Protein AF-A0A4S4LDD1-F1 (afdb_monomer_lite)

Secondary structure (DSSP, 8-state):
-PPTT--TTSHHHHHHHHHTT-SEEEEES---S-BS-SS-SB-TTS-B-EEEEEE-SS-S--BTTEEEEE-TTSSSPPPHHHHHHHHHGGG-TTHHHHTHHHHHHHHHHHT-TTS--TTSTTS-HHHHHHHHHH-HHHHHHHHHHHHHHHHSSS--HHHHHHHHHH-SSHHHHHT-HHHHHHHHHHHHHHHHHHTPPPEE-TTS-EEEEEE--SSS-HHHHHHHHHHH---TT--EEEEEESSSSTTSSEEEEEEEE-GGGTTS-TTTS--HHHHHHHHHTT-S-TTHHHHHGGGSSEEETTEEEEEEEHHHHHHHHHHTTTTPPPP---------------TT----GGGG-S--------------

Foldseek 3Di:
DADQQGALQDPVVQVVVLVVVDQEEEAFQDFQDADEASYDCAHPVGHGHEYEYQHEWAHPHGYPRYHYDYQVPPPVTQGRLLSVLVVCVVVDVCSLPPSLLVSLLRCCLPVNDPRDDDPDPPHDNVSVVVCVVQDSVLSNLLSLLLVLCCFDLVRNNVVSVVQVVPDPHSCSSNVDPVSVVSNVVLVVVLVVQLPFAWWAFQQRQETEGEEEDSGPNQQVSQVVCLAPDDDDNHFKYKYWYQHNDPVSFKIWMKIAGRPVQPPDDPVRRAQVLVVLVVLQVQQPPPCLCVQQPPQAQIGGRGMTIGIHGPVSVVSSCVSSRTNDHHDPPPDPDDDDPPPPDPPPPPDDPCNVVDDPDDPDDDDDDDDD

Structure (mmCIF, N/CA/C/O backbone):
data_AF-A0A4S4LDD1-F1
#
_entry.id   AF-A0A4S4LDD1-F1
#
loop_
_atom_site.group_PDB
_atom_site.id
_atom_site.type_symbol
_atom_site.label_atom_id
_atom_site.label_alt_id
_atom_site.label_comp_id
_atom_site.label_asym_id
_atom_site.label_entity_id
_atom_site.label_seq_id
_atom_site.pdbx_PDB_ins_code
_atom_site.Cartn_x
_atom_site.Cartn_y
_atom_site.Cartn_z
_atom_site.occupancy
_atom_site.B_iso_or_equiv
_atom_site.auth_seq_id
_atom_site.auth_comp_id
_atom_site.auth_asym_id
_atom_site.auth_atom_id
_atom_site.pdbx_PDB_model_num
ATOM 1 N N . MET A 1 1 ? 3.840 -12.629 -8.620 1.00 78.31 1 MET A N 1
ATOM 2 C CA . MET A 1 1 ? 3.204 -11.521 -7.867 1.00 78.31 1 MET A CA 1
ATOM 3 C C . MET A 1 1 ? 2.441 -12.122 -6.703 1.00 78.31 1 MET A C 1
ATOM 5 O O . MET A 1 1 ? 1.851 -13.173 -6.934 1.00 78.31 1 MET A O 1
ATOM 9 N N . PRO A 1 2 ? 2.431 -11.487 -5.517 1.00 83.12 2 PRO A N 1
ATOM 10 C CA . PRO A 1 2 ? 1.707 -12.014 -4.365 1.00 83.12 2 PRO A CA 1
ATOM 11 C C . PRO A 1 2 ? 0.207 -12.154 -4.622 1.00 83.12 2 PRO A C 1
ATOM 13 O O . PRO A 1 2 ? -0.385 -11.336 -5.341 1.00 83.12 2 PRO A O 1
ATOM 16 N N . GLY A 1 3 ? -0.401 -13.168 -4.007 1.00 87.75 3 GLY A N 1
ATOM 17 C CA . GLY A 1 3 ? -1.841 -13.396 -4.044 1.00 87.75 3 GLY A CA 1
ATOM 18 C C . GLY A 1 3 ? -2.680 -12.258 -3.448 1.00 87.75 3 GLY A C 1
ATOM 19 O O . GLY A 1 3 ? -2.191 -11.323 -2.805 1.00 87.75 3 GLY A O 1
ATOM 20 N N . LYS A 1 4 ? -3.997 -12.326 -3.673 1.00 91.50 4 LYS A N 1
ATOM 21 C CA . LYS A 1 4 ? -4.954 -11.360 -3.121 1.00 91.50 4 LYS A CA 1
ATOM 22 C C . LYS A 1 4 ? -4.935 -11.419 -1.594 1.00 91.50 4 LYS A C 1
ATOM 24 O O . LYS A 1 4 ? -5.341 -12.418 -1.015 1.00 91.50 4 LYS A O 1
ATOM 29 N N . SER A 1 5 ? -4.575 -10.303 -0.960 1.00 89.62 5 SER A N 1
ATOM 30 C CA . SER A 1 5 ? -4.394 -10.203 0.501 1.00 89.62 5 SER A CA 1
ATOM 31 C C . SER A 1 5 ? -3.280 -11.091 1.067 1.00 89.62 5 SER A C 1
ATOM 33 O O . SER A 1 5 ? -3.229 -11.282 2.277 1.00 89.62 5 SER A O 1
ATOM 35 N N . SER A 1 6 ? -2.383 -11.588 0.215 1.00 89.12 6 SER A N 1
ATOM 36 C CA . SER A 1 6 ? -1.194 -12.319 0.640 1.00 89.12 6 SER A CA 1
ATOM 37 C C . SER A 1 6 ? -0.027 -11.368 0.887 1.00 89.12 6 SER A C 1
ATOM 39 O O . SER A 1 6 ? 0.040 -10.265 0.332 1.00 89.12 6 SER A O 1
ATOM 41 N N . SER A 1 7 ? 0.908 -11.818 1.712 1.00 89.12 7 SER A N 1
ATOM 42 C CA . SER A 1 7 ? 2.123 -11.097 2.081 1.00 89.12 7 SER A CA 1
ATOM 43 C C . SER A 1 7 ? 3.339 -11.932 1.702 1.00 89.12 7 SER A C 1
ATOM 45 O O . SER A 1 7 ? 3.336 -13.140 1.914 1.00 89.12 7 SER A O 1
ATOM 47 N N . ILE A 1 8 ? 4.410 -11.307 1.203 1.00 92.00 8 ILE A N 1
ATOM 48 C CA . ILE A 1 8 ? 5.666 -12.014 0.870 1.00 92.00 8 ILE A CA 1
ATOM 49 C C . ILE A 1 8 ? 6.349 -12.660 2.086 1.00 92.00 8 ILE A C 1
ATOM 51 O O . ILE A 1 8 ? 7.307 -13.407 1.934 1.00 92.00 8 ILE A O 1
ATOM 55 N N . PHE A 1 9 ? 5.872 -12.350 3.292 1.00 91.12 9 PHE A N 1
ATOM 56 C CA . PHE A 1 9 ? 6.328 -12.939 4.546 1.00 91.12 9 PHE A CA 1
ATOM 57 C C . PHE A 1 9 ? 5.595 -14.239 4.906 1.00 91.12 9 PHE A C 1
ATOM 59 O O . PHE A 1 9 ? 5.935 -14.860 5.912 1.00 91.12 9 PHE A O 1
ATOM 66 N N . GLN A 1 10 ? 4.577 -14.626 4.135 1.00 90.75 10 GLN A N 1
ATOM 67 C CA . GLN A 1 10 ? 3.854 -15.881 4.319 1.00 90.75 10 GLN A CA 1
ATOM 68 C C . GLN A 1 10 ? 4.582 -17.030 3.623 1.00 90.75 10 GLN A C 1
ATOM 70 O O . GLN A 1 10 ? 5.209 -16.852 2.578 1.00 90.75 10 GLN A O 1
ATOM 75 N N . GLU A 1 11 ? 4.477 -18.220 4.211 1.00 90.6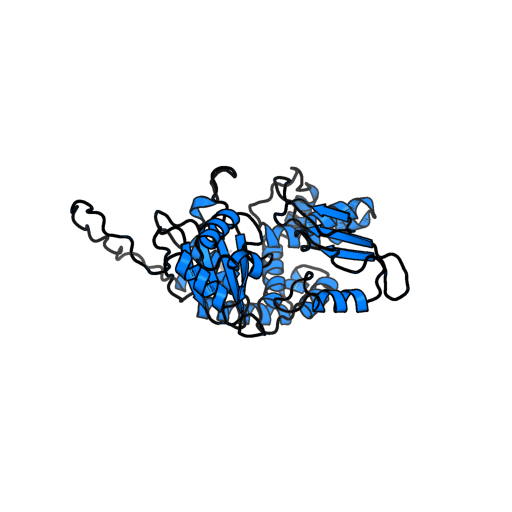2 11 GLU A N 1
ATOM 76 C CA . GLU A 1 11 ? 5.211 -19.395 3.744 1.00 90.62 11 GLU A CA 1
ATOM 77 C C . GLU A 1 11 ? 4.775 -19.843 2.346 1.00 90.62 11 GLU A C 1
ATOM 79 O O . GLU A 1 11 ? 5.610 -20.204 1.527 1.00 90.62 11 GLU A O 1
ATOM 84 N N . ASP A 1 12 ? 3.489 -19.724 2.012 1.00 91.75 12 ASP A N 1
ATOM 85 C CA . ASP A 1 12 ? 2.998 -20.080 0.681 1.00 91.75 12 ASP A CA 1
ATOM 86 C C . ASP A 1 12 ? 3.544 -19.144 -0.412 1.00 91.75 12 ASP A C 1
ATOM 88 O O . ASP A 1 12 ? 3.815 -19.580 -1.531 1.00 91.75 12 ASP A O 1
ATOM 92 N N . GLU A 1 13 ? 3.731 -17.854 -0.114 1.00 93.12 13 GLU A N 1
ATOM 93 C CA . GLU A 1 13 ? 4.373 -16.910 -1.035 1.00 93.12 13 GLU A CA 1
ATOM 94 C C . GLU A 1 13 ? 5.883 -17.157 -1.139 1.00 93.12 13 GLU A C 1
ATOM 96 O O . GLU A 1 13 ? 6.434 -17.092 -2.242 1.00 93.12 13 GLU A O 1
ATOM 101 N N . ARG A 1 14 ? 6.548 -17.513 -0.031 1.00 92.19 14 ARG A N 1
ATOM 102 C CA . ARG A 1 14 ? 7.951 -17.963 -0.040 1.00 92.19 14 ARG A CA 1
ATOM 103 C C . ARG A 1 14 ? 8.133 -19.180 -0.941 1.00 92.19 14 ARG A C 1
ATOM 105 O O . ARG A 1 14 ? 8.978 -19.145 -1.834 1.00 92.19 14 ARG A O 1
ATOM 112 N N . GLU A 1 15 ? 7.325 -20.222 -0.761 1.00 91.88 15 GLU A N 1
ATOM 113 C CA . GLU A 1 15 ? 7.394 -21.452 -1.558 1.00 91.88 15 GLU A CA 1
ATOM 114 C C . GLU A 1 15 ? 7.215 -21.171 -3.057 1.00 91.88 15 GLU A C 1
ATOM 116 O O . GLU A 1 15 ? 7.961 -21.708 -3.883 1.00 91.88 15 GLU A O 1
ATOM 121 N N . LYS A 1 16 ? 6.272 -20.286 -3.421 1.00 91.75 16 LYS A N 1
ATOM 122 C CA . LYS A 1 16 ? 6.075 -19.837 -4.812 1.00 91.75 16 LYS A CA 1
ATOM 123 C C . LYS A 1 16 ? 7.312 -19.118 -5.353 1.00 91.75 16 LYS A C 1
ATOM 125 O O . LYS A 1 16 ? 7.710 -19.380 -6.487 1.00 91.75 16 LYS A O 1
ATOM 130 N N . MET A 1 17 ? 7.929 -18.231 -4.567 1.00 91.75 17 MET A N 1
ATOM 131 C CA . MET A 1 17 ? 9.157 -17.531 -4.967 1.00 91.75 17 MET A CA 1
ATOM 132 C C . MET A 1 17 ? 10.325 -18.503 -5.169 1.00 91.75 17 MET A C 1
ATOM 134 O O . MET A 1 17 ? 11.009 -18.436 -6.190 1.00 91.75 17 MET A O 1
ATOM 138 N N . GLU A 1 18 ? 10.524 -19.444 -4.248 1.00 91.38 18 GLU A N 1
ATOM 139 C CA . GLU A 1 18 ? 11.596 -20.442 -4.336 1.00 91.38 18 GLU A CA 1
ATOM 140 C C . GLU A 1 18 ? 11.401 -21.421 -5.498 1.00 91.38 18 GLU A C 1
ATOM 142 O O . GLU A 1 18 ? 12.377 -21.854 -6.117 1.00 91.38 18 GLU A O 1
ATOM 147 N N . ALA A 1 19 ? 10.152 -21.742 -5.846 1.00 91.12 19 ALA A N 1
ATOM 148 C CA . ALA A 1 19 ? 9.832 -22.604 -6.982 1.00 91.12 19 ALA A CA 1
ATOM 149 C C . ALA A 1 19 ? 10.305 -22.034 -8.333 1.00 91.12 19 ALA A C 1
ATOM 151 O O . ALA A 1 19 ? 10.500 -22.803 -9.274 1.00 91.12 19 ALA A O 1
ATOM 152 N N . HIS A 1 20 ? 10.543 -20.721 -8.436 1.00 89.81 20 HIS A N 1
ATOM 153 C CA . HIS A 1 20 ? 11.126 -20.119 -9.637 1.00 89.81 20 HIS A CA 1
ATOM 154 C C . HIS A 1 20 ? 12.617 -20.444 -9.830 1.00 89.81 20 HIS A C 1
ATOM 156 O O . HIS A 1 20 ? 13.130 -20.246 -10.929 1.00 89.81 20 HIS A O 1
ATOM 162 N N . GLY A 1 21 ? 13.326 -20.915 -8.795 1.00 89.50 21 GLY A N 1
ATOM 163 C CA . GLY A 1 21 ? 14.746 -21.278 -8.890 1.00 89.50 21 GLY A CA 1
ATOM 164 C C . GLY A 1 21 ? 15.689 -20.100 -9.172 1.00 89.50 21 GLY A C 1
ATOM 165 O O . GLY A 1 21 ? 16.791 -20.302 -9.678 1.00 89.50 21 GLY A O 1
ATOM 166 N N . ALA A 1 22 ? 15.268 -18.866 -8.884 1.00 91.50 22 ALA A N 1
ATOM 167 C CA . ALA A 1 22 ? 16.083 -17.678 -9.111 1.00 91.50 22 ALA A CA 1
ATOM 168 C C . ALA A 1 22 ? 17.217 -17.568 -8.075 1.00 91.50 22 ALA A C 1
ATOM 170 O O . ALA A 1 22 ? 16.985 -17.678 -6.875 1.00 91.50 22 ALA A O 1
ATOM 171 N N . THR A 1 23 ? 18.437 -17.272 -8.529 1.00 93.69 23 THR A N 1
ATOM 172 C CA . THR A 1 23 ? 19.605 -16.997 -7.660 1.00 93.69 23 THR A CA 1
ATOM 173 C C . THR A 1 23 ? 19.749 -15.515 -7.305 1.00 93.69 23 THR A C 1
ATOM 175 O O . THR A 1 23 ? 20.599 -15.121 -6.507 1.00 93.69 23 THR A O 1
ATOM 178 N N . ARG A 1 24 ? 18.920 -14.660 -7.910 1.00 94.44 24 A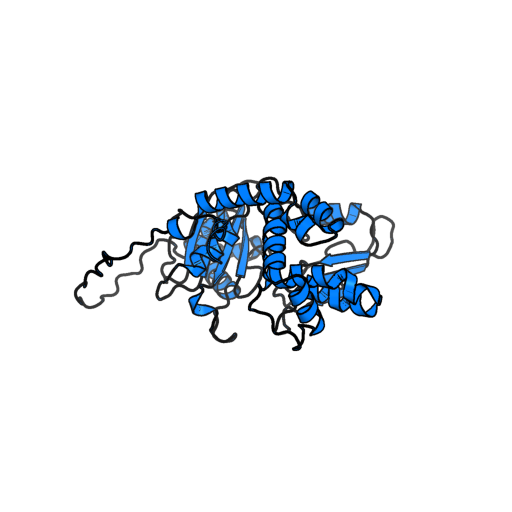RG A N 1
ATOM 179 C CA . ARG A 1 24 ? 18.865 -13.217 -7.665 1.00 94.44 24 ARG A CA 1
ATOM 180 C C . ARG A 1 24 ? 17.408 -12.792 -7.627 1.00 94.44 24 ARG A C 1
ATOM 182 O O . ARG A 1 24 ? 16.707 -12.950 -8.625 1.00 94.44 24 ARG A O 1
ATOM 189 N N . ILE A 1 25 ? 16.969 -12.254 -6.497 1.00 94.94 25 ILE A N 1
ATOM 190 C CA . ILE A 1 25 ? 15.586 -11.823 -6.293 1.00 94.94 25 ILE A CA 1
ATOM 191 C C . ILE A 1 25 ? 15.582 -10.336 -5.961 1.00 94.94 25 ILE A C 1
ATOM 193 O O . ILE A 1 25 ? 16.316 -9.886 -5.084 1.00 94.94 25 ILE A O 1
ATOM 197 N N . ILE A 1 26 ? 14.762 -9.574 -6.684 1.00 96.38 26 ILE A N 1
ATOM 198 C CA . ILE A 1 26 ? 14.532 -8.153 -6.426 1.00 96.38 26 ILE A CA 1
ATOM 199 C C . ILE A 1 26 ? 13.088 -8.002 -5.964 1.00 96.38 26 ILE A C 1
ATOM 201 O O . ILE A 1 26 ? 12.154 -8.308 -6.706 1.00 96.38 26 ILE A O 1
ATOM 205 N N . ILE A 1 27 ? 12.921 -7.535 -4.736 1.00 95.69 27 ILE A N 1
ATOM 206 C CA . ILE A 1 27 ? 11.632 -7.272 -4.109 1.00 95.69 27 ILE A CA 1
ATOM 207 C C . ILE A 1 27 ? 11.428 -5.765 -4.134 1.00 95.69 27 ILE A C 1
ATOM 209 O O . ILE A 1 27 ? 12.296 -5.008 -3.705 1.00 95.69 27 ILE A O 1
ATOM 213 N N . MET A 1 28 ? 10.298 -5.332 -4.683 1.00 95.25 28 MET A N 1
ATOM 214 C CA . MET A 1 28 ? 9.970 -3.920 -4.845 1.00 95.25 28 MET A CA 1
ATOM 215 C C . MET A 1 28 ? 8.694 -3.597 -4.084 1.00 95.25 28 MET A C 1
ATOM 217 O O . MET A 1 28 ? 7.742 -4.379 -4.131 1.00 95.25 28 MET A O 1
ATOM 221 N N . ASP A 1 29 ? 8.674 -2.429 -3.445 1.00 94.56 29 ASP A N 1
ATOM 222 C CA . ASP A 1 29 ? 7.502 -1.868 -2.760 1.00 94.56 29 ASP A CA 1
ATOM 223 C C . ASP A 1 29 ? 6.958 -2.717 -1.600 1.00 94.56 29 ASP A C 1
ATOM 225 O O . ASP A 1 29 ? 5.824 -2.557 -1.149 1.00 94.56 29 ASP A O 1
ATOM 229 N N . GLN A 1 30 ? 7.776 -3.663 -1.144 1.00 92.12 30 GLN A N 1
ATOM 230 C CA . GLN A 1 30 ? 7.569 -4.512 0.018 1.00 92.12 30 GLN A CA 1
ATOM 231 C C . GLN A 1 30 ? 8.933 -4.902 0.588 1.00 92.12 30 GLN A C 1
ATOM 233 O O . GLN A 1 30 ? 9.948 -4.828 -0.103 1.00 92.12 30 GLN A O 1
ATOM 238 N N . GLY A 1 31 ? 8.947 -5.397 1.824 1.00 91.94 31 GLY A N 1
ATOM 239 C CA . GLY A 1 31 ? 10.168 -5.853 2.488 1.00 91.94 31 GLY A CA 1
ATOM 240 C C . GLY A 1 31 ? 10.595 -4.988 3.673 1.00 91.94 31 GLY A C 1
ATOM 241 O O . GLY A 1 31 ? 11.456 -5.421 4.430 1.00 91.94 31 GLY A O 1
ATOM 242 N N . SER A 1 32 ? 9.963 -3.834 3.908 1.00 92.25 32 SER A N 1
ATOM 243 C CA . SER A 1 32 ? 10.119 -3.013 5.123 1.00 92.25 32 SER A CA 1
ATOM 244 C C . SER A 1 32 ? 9.512 -3.670 6.377 1.00 92.25 32 SER A C 1
ATOM 246 O O . SER A 1 32 ? 8.573 -3.165 6.997 1.00 92.25 32 SER A O 1
ATOM 248 N N . ARG A 1 33 ? 10.023 -4.846 6.750 1.00 90.94 33 ARG A N 1
ATOM 249 C CA . ARG A 1 33 ? 9.672 -5.567 7.980 1.00 90.94 33 ARG A CA 1
ATOM 250 C C . ARG A 1 33 ? 10.841 -6.447 8.411 1.00 90.94 33 ARG A C 1
ATOM 252 O O . ARG A 1 33 ? 11.336 -7.256 7.634 1.00 90.94 33 ARG A O 1
ATOM 259 N N . GLY A 1 34 ? 11.226 -6.323 9.679 1.00 91.69 34 GLY A N 1
ATOM 260 C CA . GLY A 1 34 ? 12.213 -7.196 10.308 1.00 91.69 34 GLY A CA 1
ATOM 261 C C . GLY A 1 34 ? 11.739 -8.645 10.384 1.00 91.69 34 GLY A C 1
ATOM 262 O O . GLY A 1 34 ? 10.550 -8.912 10.580 1.00 91.69 34 GLY A O 1
ATOM 263 N N . GLY A 1 35 ? 12.672 -9.580 10.252 1.00 91.50 35 GLY A N 1
ATOM 264 C CA . GLY A 1 35 ? 12.370 -11.003 10.320 1.00 91.50 35 GLY A CA 1
ATOM 265 C C . GLY A 1 35 ? 13.445 -11.864 9.665 1.00 91.50 35 GLY A C 1
ATOM 266 O O . GLY A 1 35 ? 14.488 -11.343 9.263 1.00 91.50 35 GLY A O 1
ATOM 267 N N . PRO A 1 36 ? 13.195 -13.178 9.554 1.00 92.69 36 PRO A N 1
ATOM 268 C CA . PRO A 1 36 ? 14.055 -14.060 8.782 1.00 92.69 36 PRO A CA 1
ATOM 269 C C . PRO A 1 36 ? 14.057 -13.660 7.303 1.00 92.69 36 PRO A C 1
ATOM 271 O O . PRO A 1 36 ? 13.175 -12.937 6.829 1.00 92.69 36 PRO A O 1
ATOM 274 N N . SER A 1 37 ? 15.032 -14.182 6.571 1.00 92.88 37 SER A N 1
ATOM 275 C CA . SER A 1 37 ? 15.206 -13.982 5.134 1.00 92.88 37 SER A CA 1
ATOM 276 C C . SER A 1 37 ? 13.909 -14.326 4.396 1.00 92.88 37 SER A C 1
ATOM 278 O O . SER A 1 37 ? 13.228 -15.293 4.747 1.00 92.88 37 SER A O 1
ATOM 280 N N . ILE A 1 38 ? 13.523 -13.525 3.397 1.00 92.81 38 ILE A N 1
ATOM 281 C CA . ILE A 1 38 ? 12.243 -13.704 2.674 1.00 92.81 38 ILE A CA 1
ATOM 282 C C . ILE A 1 38 ? 12.219 -15.014 1.874 1.00 92.81 38 ILE A C 1
ATOM 284 O O . ILE A 1 38 ? 11.170 -15.618 1.692 1.00 92.81 38 ILE A O 1
ATOM 288 N N . ILE A 1 39 ? 13.392 -15.476 1.459 1.00 91.62 39 ILE A N 1
ATOM 289 C CA . ILE A 1 39 ? 13.648 -16.745 0.778 1.00 91.62 39 ILE A CA 1
ATOM 290 C C . ILE A 1 39 ? 14.876 -17.393 1.412 1.00 91.62 39 ILE A C 1
ATOM 292 O O . ILE A 1 39 ? 15.676 -16.697 2.046 1.00 91.62 39 ILE A O 1
ATOM 296 N N . SER A 1 40 ? 15.038 -18.703 1.241 1.00 89.94 40 SER A N 1
ATOM 297 C CA . SER A 1 40 ? 16.277 -19.377 1.630 1.00 89.94 40 SER A CA 1
ATOM 298 C C . SER A 1 40 ? 17.494 -18.742 0.944 1.00 89.94 40 SER A C 1
ATOM 300 O O . SER A 1 40 ? 17.495 -18.524 -0.269 1.00 89.94 40 SER A O 1
ATOM 302 N N . ALA A 1 41 ? 18.557 -18.489 1.715 1.00 86.62 41 ALA A N 1
ATOM 303 C CA . ALA A 1 41 ? 19.835 -17.994 1.196 1.00 86.62 41 ALA A CA 1
ATOM 304 C C . ALA A 1 41 ? 20.548 -19.017 0.289 1.00 86.62 41 ALA A C 1
ATOM 306 O O . ALA A 1 41 ? 21.471 -18.656 -0.438 1.00 86.62 41 ALA A O 1
ATOM 307 N N . ILE A 1 42 ? 20.110 -20.281 0.322 1.00 88.06 42 ILE A N 1
ATOM 308 C CA . ILE A 1 42 ? 20.590 -21.370 -0.530 1.00 88.06 42 ILE A CA 1
ATOM 309 C C . ILE A 1 42 ? 19.407 -21.961 -1.299 1.00 88.06 42 ILE A C 1
ATOM 311 O O . ILE A 1 42 ? 18.398 -22.348 -0.702 1.00 88.06 42 ILE A O 1
ATOM 315 N N . SER A 1 43 ? 19.527 -22.040 -2.622 1.00 86.19 43 SER A N 1
ATOM 316 C CA . SER A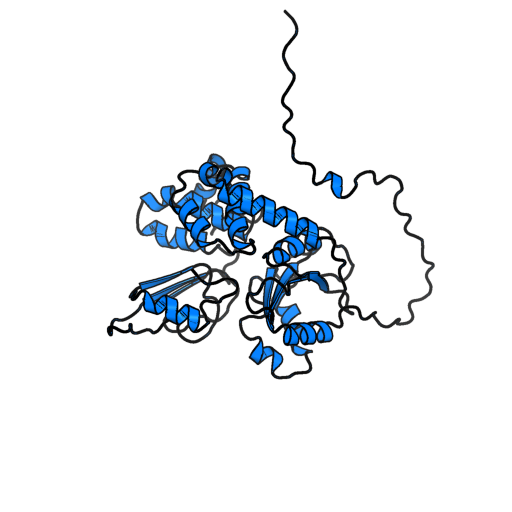 1 43 ? 18.504 -22.615 -3.494 1.00 86.19 43 SER A CA 1
ATOM 317 C C . SER A 1 43 ? 18.378 -24.126 -3.273 1.00 86.19 43 SER A C 1
ATOM 319 O O . SER A 1 43 ? 19.279 -24.780 -2.745 1.00 86.19 43 SER A O 1
ATOM 321 N N . LYS A 1 44 ? 17.291 -24.733 -3.767 1.00 82.50 44 LYS A N 1
ATOM 322 C CA . LYS A 1 44 ? 17.127 -26.202 -3.755 1.00 82.50 44 LYS A CA 1
ATOM 323 C C . LYS A 1 44 ? 18.231 -26.947 -4.525 1.00 82.50 44 LYS A C 1
ATOM 325 O O . LYS A 1 44 ? 18.386 -28.149 -4.339 1.00 82.50 44 LYS A O 1
ATOM 330 N N . LEU A 1 45 ? 18.977 -26.244 -5.379 1.00 82.81 45 LEU A N 1
ATOM 331 C CA . LEU A 1 45 ? 20.099 -26.773 -6.156 1.00 82.81 45 LEU A CA 1
ATOM 332 C C . LEU A 1 45 ? 21.466 -26.512 -5.496 1.00 82.81 45 LEU A C 1
ATOM 334 O O . LEU A 1 45 ? 22.481 -26.951 -6.026 1.00 82.81 45 LEU A O 1
ATOM 338 N N . GLY A 1 46 ? 21.504 -25.846 -4.336 1.00 86.81 46 GLY A N 1
ATOM 339 C CA . GLY A 1 46 ? 22.736 -25.553 -3.596 1.00 86.81 46 GLY A CA 1
ATOM 340 C C . GLY A 1 46 ? 23.412 -24.227 -3.961 1.00 86.81 46 GLY A C 1
ATOM 341 O O . GLY A 1 46 ? 24.493 -23.946 -3.450 1.00 86.81 46 GLY A O 1
ATOM 342 N N . ASP A 1 47 ? 22.792 -23.404 -4.810 1.00 89.75 47 ASP A N 1
ATOM 343 C CA . ASP A 1 47 ? 23.336 -22.099 -5.202 1.00 89.75 47 ASP A CA 1
ATOM 344 C C . ASP A 1 47 ? 23.033 -21.017 -4.163 1.00 89.75 47 ASP A C 1
ATOM 346 O O . ASP A 1 47 ? 21.947 -20.991 -3.584 1.00 89.75 47 ASP A O 1
ATOM 350 N N . ASN A 1 48 ? 23.947 -20.059 -4.000 1.00 93.06 48 ASN A N 1
ATOM 351 C CA . ASN A 1 48 ? 23.676 -18.859 -3.210 1.00 93.06 48 ASN A CA 1
ATOM 352 C C . ASN A 1 48 ? 22.574 -18.018 -3.862 1.00 93.06 48 ASN A C 1
ATOM 354 O O . ASN A 1 48 ? 22.610 -17.742 -5.066 1.00 93.06 48 ASN A O 1
ATOM 358 N N . VAL A 1 49 ? 21.636 -17.554 -3.042 1.00 94.94 49 VAL A N 1
ATOM 359 C CA . VAL A 1 49 ? 20.556 -16.665 -3.457 1.00 94.94 49 VAL A CA 1
ATOM 360 C C . VAL A 1 49 ? 20.783 -15.279 -2.869 1.00 94.94 49 VAL A C 1
ATOM 362 O O . VAL A 1 49 ? 20.926 -15.108 -1.661 1.00 94.94 49 VAL A O 1
ATOM 365 N N . HIS A 1 50 ? 20.805 -14.269 -3.735 1.00 95.56 50 HIS A N 1
ATOM 366 C CA . HIS A 1 50 ? 20.961 -12.875 -3.335 1.00 95.56 50 HIS A CA 1
ATOM 367 C C . HIS A 1 50 ? 19.627 -12.139 -3.411 1.00 95.56 50 HIS A C 1
ATOM 369 O O . HIS A 1 50 ? 19.019 -12.067 -4.482 1.00 95.56 50 HIS A O 1
ATOM 375 N N . THR A 1 51 ? 19.215 -11.537 -2.296 1.00 96.06 51 THR A N 1
ATOM 376 C CA . THR A 1 51 ? 17.983 -10.743 -2.221 1.00 96.06 51 THR A CA 1
ATOM 377 C C . THR A 1 51 ? 18.312 -9.256 -2.161 1.00 96.06 51 THR A C 1
ATOM 379 O O . THR A 1 51 ? 19.085 -8.822 -1.309 1.00 96.06 51 THR A O 1
ATOM 382 N N . LEU A 1 52 ? 17.709 -8.472 -3.054 1.00 97.50 52 LEU A N 1
ATOM 383 C CA . LEU A 1 52 ? 17.681 -7.013 -3.005 1.00 97.50 52 LEU A CA 1
ATOM 384 C C . LEU A 1 52 ? 16.254 -6.556 -2.693 1.00 97.50 52 LEU A C 1
ATOM 386 O O . LEU A 1 52 ? 15.319 -6.941 -3.390 1.00 97.50 52 LEU A O 1
ATOM 390 N N . ILE A 1 53 ? 16.097 -5.707 -1.686 1.00 97.69 53 ILE A N 1
ATOM 391 C CA . ILE A 1 53 ? 14.832 -5.062 -1.327 1.00 97.69 53 ILE A CA 1
ATOM 392 C C . ILE A 1 53 ? 14.926 -3.582 -1.692 1.00 97.69 53 ILE A C 1
ATOM 394 O O . ILE A 1 53 ? 15.870 -2.906 -1.286 1.00 97.69 53 ILE A O 1
ATOM 398 N N . ILE A 1 54 ? 13.947 -3.082 -2.444 1.00 98.06 54 ILE A N 1
ATOM 399 C CA . ILE A 1 54 ? 13.767 -1.663 -2.761 1.00 98.06 54 ILE A CA 1
ATOM 400 C C . ILE A 1 54 ? 12.383 -1.252 -2.259 1.00 98.06 54 ILE A C 1
ATOM 402 O O . ILE A 1 54 ? 11.374 -1.596 -2.875 1.00 98.06 54 ILE A O 1
ATOM 406 N N . ASP A 1 55 ? 12.330 -0.539 -1.139 1.00 96.81 55 ASP A N 1
ATOM 407 C CA . ASP A 1 55 ? 11.073 -0.191 -0.466 1.00 96.81 55 ASP A CA 1
ATOM 408 C C . ASP A 1 55 ? 11.154 1.212 0.161 1.00 96.81 55 ASP A C 1
ATOM 410 O O . ASP A 1 55 ? 12.214 1.831 0.228 1.00 96.81 55 ASP A O 1
ATOM 414 N N . HIS A 1 56 ? 10.025 1.752 0.603 1.00 95.06 56 HIS A N 1
ATOM 415 C CA . HIS A 1 56 ? 9.932 3.083 1.201 1.00 95.06 56 HIS A CA 1
ATOM 416 C C . HIS A 1 56 ? 8.959 3.168 2.387 1.00 95.06 56 HIS A C 1
ATOM 418 O O . HIS A 1 56 ? 8.806 4.236 2.985 1.00 95.06 56 HIS A O 1
ATOM 424 N N . HIS A 1 57 ? 8.302 2.064 2.747 1.00 92.94 57 HIS A N 1
ATOM 425 C CA . HIS A 1 57 ? 7.415 2.005 3.907 1.00 92.94 57 HIS A CA 1
ATOM 426 C C . HIS A 1 57 ? 8.185 2.141 5.230 1.00 92.94 57 HIS A C 1
ATOM 428 O O . HIS A 1 57 ? 9.333 1.704 5.326 1.00 92.94 57 HIS A O 1
ATOM 434 N N . GLU A 1 58 ? 7.535 2.711 6.253 1.00 90.81 58 GLU A N 1
ATOM 435 C CA . GLU A 1 58 ? 8.120 2.953 7.580 1.00 90.81 58 GLU A CA 1
ATOM 436 C C . GLU A 1 58 ? 8.608 1.643 8.221 1.00 90.81 58 GLU A C 1
ATOM 438 O O . GLU A 1 58 ? 7.805 0.740 8.482 1.00 90.81 58 GLU A O 1
ATOM 443 N N . SER A 1 59 ? 9.912 1.541 8.495 1.00 91.62 59 SER A N 1
ATOM 444 C CA . SER A 1 59 ? 10.488 0.421 9.240 1.00 91.62 59 SER A CA 1
ATOM 445 C C . SER A 1 59 ? 11.894 0.719 9.748 1.00 91.62 59 SER A C 1
ATOM 447 O O . SER A 1 59 ? 12.735 1.179 8.984 1.00 91.62 59 SER A O 1
ATOM 449 N N . ASP A 1 60 ? 12.163 0.324 10.992 1.00 91.81 60 ASP A N 1
ATOM 450 C CA . ASP A 1 60 ? 13.503 0.332 11.594 1.00 91.81 60 ASP A CA 1
ATOM 451 C C . ASP A 1 60 ? 14.239 -1.013 11.431 1.00 91.81 60 ASP A C 1
ATOM 453 O O . ASP A 1 60 ? 15.384 -1.169 11.855 1.00 91.81 60 ASP A O 1
ATOM 457 N N . ALA A 1 61 ? 13.576 -2.022 10.856 1.00 93.19 61 ALA A N 1
ATOM 458 C CA . ALA A 1 61 ? 14.112 -3.373 10.721 1.00 93.19 61 ALA A CA 1
ATOM 459 C C . ALA A 1 61 ? 13.763 -3.999 9.367 1.00 93.19 61 ALA A C 1
ATOM 461 O O . ALA A 1 61 ? 12.695 -3.759 8.800 1.00 93.19 61 ALA A O 1
ATOM 462 N N . PHE A 1 62 ? 14.647 -4.864 8.877 1.00 94.81 62 PHE A N 1
ATOM 463 C CA . PHE A 1 62 ? 14.525 -5.513 7.573 1.00 94.81 62 PHE A CA 1
ATOM 464 C C . PHE A 1 62 ? 14.848 -7.011 7.673 1.00 94.81 62 PHE A C 1
ATOM 466 O O . PHE A 1 62 ? 15.405 -7.441 8.689 1.00 94.81 62 PHE A O 1
ATOM 473 N N . PRO A 1 63 ? 14.481 -7.814 6.661 1.00 95.12 63 PRO A N 1
ATOM 474 C CA . PRO A 1 63 ? 14.800 -9.233 6.617 1.00 95.12 63 PRO A CA 1
ATOM 475 C C . PRO A 1 63 ? 16.304 -9.473 6.675 1.00 95.12 63 PRO A C 1
ATOM 477 O O . PRO A 1 63 ? 17.088 -8.709 6.105 1.00 95.12 63 PRO A O 1
ATOM 480 N N . THR A 1 64 ? 16.704 -10.562 7.323 1.00 94.31 64 THR A N 1
ATOM 481 C CA . THR A 1 64 ? 18.088 -11.039 7.263 1.00 94.31 64 THR A CA 1
ATOM 482 C C . THR A 1 64 ? 18.479 -11.431 5.833 1.00 94.31 64 THR A C 1
ATOM 484 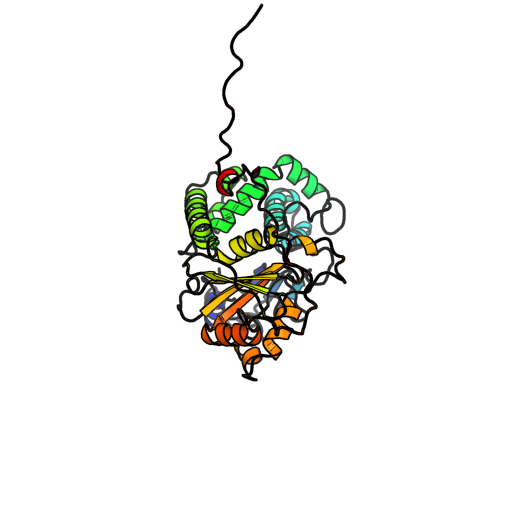O O . THR A 1 64 ? 17.622 -11.683 4.986 1.00 94.31 64 THR A O 1
ATOM 487 N N . ASP A 1 65 ? 19.784 -11.454 5.553 1.00 92.62 65 ASP A N 1
ATOM 488 C CA . ASP A 1 65 ? 20.373 -11.869 4.267 1.00 92.62 65 ASP A CA 1
ATOM 489 C C . ASP A 1 65 ? 19.868 -11.116 3.020 1.00 92.62 65 ASP A C 1
ATOM 491 O O . ASP A 1 65 ? 19.975 -11.605 1.892 1.00 92.62 65 ASP A O 1
ATOM 495 N N . ALA A 1 66 ? 19.343 -9.902 3.200 1.00 94.75 66 ALA A N 1
ATOM 496 C CA . ALA A 1 66 ? 18.944 -9.018 2.114 1.00 94.75 66 ALA A CA 1
ATOM 497 C C . ALA A 1 66 ? 19.807 -7.752 2.082 1.00 94.75 66 ALA A C 1
ATOM 499 O O . ALA A 1 66 ? 20.090 -7.135 3.110 1.00 94.75 66 ALA A O 1
ATOM 500 N N . LEU A 1 67 ? 20.184 -7.325 0.877 1.00 96.94 67 LEU A N 1
ATOM 501 C CA . LEU A 1 67 ? 20.630 -5.957 0.642 1.00 96.94 67 LEU A CA 1
ATOM 502 C C . LEU A 1 67 ? 19.391 -5.064 0.546 1.00 96.94 67 LEU A C 1
ATOM 504 O O . LEU A 1 67 ? 18.456 -5.392 -0.181 1.00 96.94 67 LEU A O 1
ATOM 508 N N . VAL A 1 68 ? 19.377 -3.937 1.253 1.00 97.25 68 VAL A N 1
ATOM 509 C CA . VAL A 1 68 ? 18.198 -3.067 1.341 1.00 97.25 68 VAL A CA 1
ATOM 510 C C . VAL A 1 68 ? 18.525 -1.666 0.842 1.00 97.25 68 VAL A C 1
ATOM 512 O O . VAL A 1 68 ? 19.483 -1.040 1.290 1.00 97.25 68 VAL A O 1
ATOM 515 N N . VAL A 1 69 ? 17.685 -1.163 -0.056 1.00 97.00 69 VAL A N 1
ATOM 516 C CA . VAL A 1 69 ? 17.631 0.234 -0.484 1.00 97.00 69 VAL A CA 1
ATOM 517 C C . VAL A 1 69 ? 16.300 0.793 0.004 1.00 97.00 69 VAL A C 1
ATOM 519 O O . VAL A 1 69 ? 15.250 0.427 -0.519 1.00 97.00 69 VAL A O 1
ATOM 522 N N . SER A 1 70 ? 16.339 1.661 1.018 1.00 95.25 70 SER A N 1
ATOM 523 C CA . SER A 1 70 ? 15.133 2.253 1.601 1.00 95.25 70 SER A CA 1
ATOM 524 C C . SER A 1 70 ? 15.218 3.767 1.747 1.00 95.25 70 SER A C 1
ATOM 526 O O . SER A 1 70 ? 16.273 4.312 2.072 1.00 95.25 70 SER A O 1
ATOM 528 N N . ALA A 1 71 ? 14.086 4.440 1.529 1.00 93.19 71 ALA A N 1
ATOM 529 C CA . ALA A 1 71 ? 13.908 5.870 1.782 1.00 93.19 71 ALA A CA 1
ATOM 530 C C . ALA A 1 71 ? 13.055 6.175 3.026 1.00 93.19 71 ALA A C 1
ATOM 532 O O . ALA A 1 71 ? 12.735 7.340 3.251 1.00 93.19 71 ALA A O 1
ATOM 533 N N . CYS A 1 72 ? 12.688 5.174 3.838 1.00 90.12 72 CYS A N 1
ATOM 534 C CA . CYS A 1 72 ? 11.725 5.327 4.940 1.00 90.12 72 CYS A CA 1
ATOM 535 C C . CYS A 1 72 ? 12.086 6.424 5.963 1.00 90.12 72 CYS A C 1
ATOM 537 O O . CYS A 1 72 ? 11.198 7.081 6.493 1.00 90.12 72 CYS A O 1
ATOM 539 N N . HIS A 1 73 ? 13.377 6.698 6.173 1.00 89.50 73 HIS A N 1
ATOM 540 C CA . HIS A 1 73 ? 13.860 7.769 7.060 1.00 89.50 73 HIS A CA 1
ATOM 541 C C . HIS A 1 73 ? 14.522 8.939 6.316 1.00 89.50 73 HIS A C 1
ATOM 543 O O . HIS A 1 73 ? 15.221 9.753 6.919 1.00 89.50 73 HIS A O 1
ATOM 549 N N . SER A 1 74 ? 14.322 9.041 5.001 1.00 89.62 74 SER A N 1
ATOM 550 C CA . SER A 1 74 ? 14.849 10.133 4.184 1.00 89.62 74 SER A CA 1
ATOM 551 C C . SER A 1 74 ? 13.705 11.053 3.779 1.00 89.62 74 SER A C 1
ATOM 553 O O . SER A 1 74 ? 12.916 10.712 2.907 1.00 89.62 74 SER A O 1
ATOM 555 N N . SER A 1 75 ? 13.580 12.211 4.432 1.00 86.12 75 SER A N 1
ATOM 556 C CA . SER A 1 75 ? 12.561 13.201 4.073 1.00 86.12 75 SER A CA 1
ATOM 557 C C . SER A 1 75 ? 13.106 14.178 3.019 1.00 86.12 75 SER A C 1
ATOM 559 O O . SER A 1 75 ? 14.160 14.773 3.258 1.00 86.12 75 SER A O 1
ATOM 561 N N . PRO A 1 76 ? 12.415 14.392 1.882 1.00 88.88 76 PRO A N 1
ATOM 562 C CA . PRO A 1 76 ? 11.150 13.768 1.495 1.00 88.88 76 PRO A CA 1
ATOM 563 C C . PRO A 1 76 ? 11.326 12.332 0.963 1.00 88.88 76 PRO A C 1
ATOM 565 O O . PRO A 1 76 ? 12.267 12.051 0.223 1.00 88.88 76 PRO A O 1
ATOM 568 N N . VAL A 1 77 ? 10.385 11.442 1.307 1.00 90.38 77 VAL A N 1
ATOM 569 C CA . VAL A 1 77 ? 10.469 9.998 1.011 1.00 90.38 77 VAL A CA 1
ATOM 570 C C . VAL A 1 77 ? 10.344 9.740 -0.491 1.00 90.38 77 VAL A C 1
ATOM 572 O O . VAL A 1 77 ? 9.295 9.992 -1.086 1.00 90.38 77 VAL A O 1
ATOM 575 N N . ALA A 1 78 ? 11.402 9.203 -1.104 1.00 94.31 78 ALA A N 1
ATOM 576 C CA . ALA A 1 78 ? 11.363 8.694 -2.474 1.00 94.31 78 ALA A CA 1
ATOM 577 C C . ALA A 1 78 ? 10.503 7.422 -2.551 1.00 94.31 78 ALA A C 1
ATOM 579 O O . ALA A 1 78 ? 10.629 6.539 -1.708 1.00 94.31 78 ALA A O 1
ATOM 580 N N . THR A 1 79 ? 9.648 7.307 -3.571 1.00 96.00 79 THR A N 1
ATOM 581 C CA . THR A 1 79 ? 8.853 6.087 -3.794 1.00 96.00 79 THR A CA 1
ATOM 582 C C . THR A 1 79 ? 9.724 4.936 -4.278 1.00 96.00 79 THR A C 1
ATOM 584 O O . THR A 1 79 ? 10.777 5.168 -4.879 1.00 96.00 79 THR A O 1
ATOM 587 N N . SER A 1 80 ? 9.257 3.697 -4.111 1.00 97.19 80 SER A N 1
ATOM 588 C CA . SER A 1 80 ? 9.955 2.498 -4.595 1.00 97.19 80 SER A CA 1
ATOM 589 C C . SER A 1 80 ? 10.292 2.595 -6.087 1.00 97.19 80 SER A C 1
ATOM 591 O O . SER A 1 80 ? 11.421 2.337 -6.489 1.00 97.19 80 SER A O 1
ATOM 593 N N . SER A 1 81 ? 9.364 3.096 -6.913 1.00 97.12 81 SER A N 1
ATOM 594 C CA . SER A 1 81 ? 9.615 3.305 -8.351 1.00 97.12 81 SER A CA 1
ATOM 595 C C . SER A 1 81 ? 10.697 4.354 -8.633 1.00 97.12 81 SER A C 1
ATOM 597 O O . SER A 1 81 ? 11.476 4.189 -9.574 1.00 97.12 81 SER A O 1
ATOM 599 N N . LEU A 1 82 ? 10.767 5.431 -7.839 1.00 97.19 82 LEU A N 1
ATOM 600 C CA . LEU A 1 82 ? 11.836 6.420 -7.975 1.00 97.19 82 LEU A CA 1
ATOM 601 C C . LEU A 1 82 ? 13.176 5.851 -7.501 1.00 97.19 82 LEU A C 1
ATOM 603 O O . LEU A 1 82 ? 14.176 6.047 -8.182 1.00 97.19 82 LEU A O 1
ATOM 607 N N . LEU A 1 83 ? 13.204 5.121 -6.384 1.00 97.25 83 LEU A N 1
ATOM 608 C CA . LEU A 1 83 ? 14.409 4.442 -5.905 1.00 97.25 83 LEU A CA 1
ATOM 609 C C . LEU A 1 83 ? 14.943 3.456 -6.946 1.00 97.25 83 LEU A C 1
ATOM 611 O O . LEU A 1 83 ? 16.122 3.519 -7.286 1.00 97.25 83 LEU A O 1
ATOM 615 N N . THR A 1 84 ? 14.080 2.615 -7.522 1.00 97.88 84 THR A N 1
ATOM 616 C CA . THR A 1 84 ? 14.457 1.700 -8.609 1.00 97.88 84 THR A CA 1
ATOM 617 C C . THR A 1 84 ? 15.032 2.467 -9.796 1.00 97.88 84 THR A C 1
ATOM 619 O O . THR A 1 84 ? 16.093 2.114 -10.303 1.00 97.88 84 THR A O 1
ATOM 622 N N . TYR A 1 85 ? 14.382 3.556 -10.212 1.00 97.81 85 TYR A N 1
ATOM 623 C CA . TYR A 1 85 ? 14.886 4.402 -11.289 1.00 97.81 85 TYR A CA 1
ATOM 624 C C . TYR A 1 85 ? 16.281 4.968 -10.976 1.00 97.81 85 TYR A C 1
ATOM 626 O O . TYR A 1 85 ? 17.175 4.879 -11.815 1.00 97.81 85 TYR A O 1
ATOM 634 N N . LEU A 1 86 ? 16.495 5.486 -9.762 1.00 96.44 86 LEU A N 1
ATOM 635 C CA . LEU A 1 86 ? 17.783 6.023 -9.312 1.00 96.44 86 LEU A CA 1
ATOM 636 C C . LEU A 1 86 ? 18.885 4.954 -9.260 1.00 96.44 86 LEU A C 1
ATOM 638 O O . LEU A 1 86 ? 20.008 5.228 -9.677 1.00 96.44 86 LEU A O 1
ATOM 642 N N . VAL A 1 87 ? 18.564 3.740 -8.805 1.00 96.44 87 VAL A N 1
ATOM 643 C CA . VAL A 1 87 ? 19.491 2.594 -8.787 1.00 96.44 87 VAL A CA 1
ATOM 644 C C . VAL A 1 87 ? 19.858 2.152 -10.205 1.00 96.44 87 VAL A C 1
ATOM 646 O O . VAL A 1 87 ? 21.004 1.786 -10.459 1.00 96.44 87 VAL A O 1
ATOM 649 N N . CYS A 1 88 ? 18.911 2.207 -11.145 1.00 97.44 88 CYS A N 1
ATOM 650 C CA . CYS A 1 88 ? 19.139 1.793 -12.528 1.00 97.44 88 CYS A CA 1
ATOM 651 C C . CYS A 1 88 ? 19.825 2.860 -13.392 1.00 97.44 88 CYS A C 1
ATOM 653 O O . CYS A 1 88 ? 20.490 2.500 -14.360 1.00 97.44 88 CYS A O 1
ATOM 655 N N . LEU A 1 89 ? 19.688 4.150 -13.067 1.00 96.50 89 LEU A N 1
ATOM 656 C CA . LEU A 1 89 ? 20.297 5.258 -13.816 1.00 96.50 89 LEU A CA 1
ATOM 657 C C . LEU A 1 89 ? 21.783 5.054 -14.173 1.00 96.50 89 LEU A C 1
ATOM 659 O O . LEU A 1 89 ? 22.126 5.266 -15.335 1.00 96.50 89 LEU A O 1
ATOM 663 N N . PRO A 1 90 ? 22.675 4.660 -13.240 1.00 97.12 90 PRO A N 1
ATOM 664 C CA . PRO A 1 90 ? 24.087 4.450 -13.559 1.00 97.12 90 PRO A CA 1
ATOM 665 C C . PRO A 1 90 ? 24.369 3.155 -14.336 1.00 97.12 90 PRO A C 1
ATOM 667 O O . PRO A 1 90 ? 25.495 2.971 -14.789 1.00 97.12 90 PRO A O 1
ATOM 670 N N . LEU A 1 91 ? 23.395 2.249 -14.486 1.00 97.00 91 LEU A N 1
ATOM 671 C CA . LEU A 1 91 ? 23.610 0.947 -15.129 1.00 97.00 91 LEU A CA 1
ATOM 672 C C . LEU A 1 91 ? 23.594 1.031 -16.658 1.00 97.00 91 LEU A C 1
ATOM 674 O O . LEU A 1 91 ? 24.262 0.234 -17.314 1.00 97.00 91 LEU A O 1
ATOM 678 N N . HIS A 1 92 ? 22.818 1.956 -17.233 1.00 97.62 92 HIS A N 1
ATOM 679 C CA . HIS A 1 92 ? 22.741 2.139 -18.682 1.00 97.62 92 HIS A CA 1
ATOM 680 C C . HIS A 1 92 ? 22.144 3.506 -19.056 1.00 97.62 92 HIS A C 1
ATOM 682 O O . HIS A 1 92 ? 21.137 3.929 -18.488 1.00 97.62 92 HIS A O 1
ATOM 688 N N . GLU A 1 93 ? 22.702 4.172 -20.071 1.00 96.19 93 GLU A N 1
ATOM 689 C CA . GLU A 1 93 ? 22.287 5.524 -20.488 1.00 96.19 93 GLU A CA 1
ATOM 690 C C . GLU A 1 93 ? 20.810 5.619 -20.909 1.00 96.19 93 GLU A C 1
ATOM 692 O O . GLU A 1 93 ? 20.137 6.613 -20.627 1.00 96.19 93 GLU A O 1
ATOM 697 N N . SER A 1 94 ? 20.272 4.558 -21.521 1.00 97.00 94 SER A N 1
ATOM 698 C CA . SER A 1 94 ? 18.884 4.529 -22.002 1.00 97.00 94 SER A CA 1
ATOM 699 C C . SER A 1 94 ? 17.844 4.566 -20.880 1.00 97.00 94 SER A C 1
ATOM 701 O O . SER A 1 94 ? 16.713 4.986 -21.132 1.00 97.00 94 SER A O 1
ATOM 703 N N . VAL A 1 95 ? 18.207 4.183 -19.645 1.00 97.12 95 VAL A N 1
ATOM 704 C CA . VAL A 1 95 ? 17.290 4.179 -18.490 1.00 97.12 95 VAL A CA 1
ATOM 705 C C . VAL A 1 95 ? 16.691 5.562 -18.281 1.00 97.12 95 VAL A C 1
ATOM 707 O O . VAL A 1 95 ? 15.501 5.671 -17.978 1.00 97.12 95 VAL A O 1
ATOM 710 N N . ARG A 1 96 ? 17.495 6.615 -18.496 1.00 96.50 96 ARG A N 1
ATOM 711 C CA . ARG A 1 96 ? 17.083 8.003 -18.277 1.00 96.50 96 ARG A CA 1
ATOM 712 C C . ARG A 1 96 ? 15.801 8.358 -19.025 1.00 96.50 96 ARG A C 1
ATOM 714 O O . ARG A 1 96 ? 14.936 9.003 -18.446 1.00 96.50 96 ARG A O 1
ATOM 721 N N . GLU A 1 97 ? 15.675 7.942 -20.282 1.00 95.06 97 GLU A N 1
ATOM 722 C CA . GLU A 1 97 ? 14.486 8.233 -21.089 1.00 95.06 97 GLU A CA 1
ATOM 723 C C . GLU A 1 97 ? 13.470 7.086 -21.040 1.00 95.06 97 GLU A C 1
ATOM 725 O O . GLU A 1 97 ? 12.280 7.335 -20.846 1.00 95.06 97 GLU A O 1
ATOM 730 N N . ALA A 1 98 ? 13.922 5.831 -21.142 1.00 94.56 98 ALA A N 1
ATOM 731 C CA . ALA A 1 98 ? 13.037 4.668 -21.236 1.00 94.56 98 ALA A CA 1
ATOM 732 C C . ALA A 1 98 ? 12.202 4.436 -19.965 1.00 94.56 98 ALA A C 1
ATOM 734 O O . ALA A 1 98 ? 11.057 3.995 -20.052 1.00 94.56 98 ALA A O 1
ATOM 735 N N . CYS A 1 99 ? 12.746 4.757 -18.787 1.00 96.50 99 CYS A N 1
ATOM 736 C CA . CYS A 1 99 ? 12.104 4.465 -17.503 1.00 96.50 99 CYS A CA 1
ATOM 737 C C . CYS A 1 99 ? 11.523 5.706 -16.804 1.00 96.50 99 CYS A C 1
ATOM 739 O O . CYS A 1 99 ? 10.907 5.573 -15.745 1.00 96.50 99 CYS A O 1
ATOM 741 N N . ALA A 1 100 ? 11.678 6.909 -17.372 1.00 96.94 100 ALA A N 1
ATOM 742 C CA . ALA A 1 100 ? 11.228 8.148 -16.731 1.00 96.94 100 ALA A CA 1
ATOM 743 C C . ALA A 1 100 ? 9.711 8.181 -16.488 1.00 96.94 100 ALA A C 1
ATOM 745 O O . ALA A 1 100 ? 9.262 8.614 -15.427 1.00 96.94 100 ALA A O 1
ATOM 746 N N . VAL A 1 101 ? 8.912 7.702 -17.448 1.00 97.12 101 VAL A N 1
ATOM 747 C CA . VAL A 1 101 ? 7.448 7.644 -17.298 1.00 97.12 101 VAL A CA 1
ATOM 748 C C . VAL A 1 101 ? 7.050 6.646 -16.209 1.00 97.12 101 VAL A C 1
ATOM 750 O O . VAL A 1 101 ? 6.186 6.965 -15.397 1.00 97.12 101 VAL A O 1
ATOM 753 N N . SER A 1 102 ? 7.710 5.489 -16.122 1.00 96.00 102 SER A N 1
ATOM 754 C CA . SER A 1 102 ? 7.464 4.497 -15.065 1.00 96.00 102 SER A CA 1
ATOM 755 C C . SER A 1 102 ? 7.792 5.047 -13.675 1.00 96.00 102 SER A C 1
ATOM 757 O O . SER A 1 102 ? 7.000 4.885 -12.747 1.00 96.00 102 SER A O 1
ATOM 759 N N . ALA A 1 103 ? 8.902 5.783 -13.541 1.00 96.94 103 ALA A N 1
ATOM 760 C CA . ALA A 1 103 ? 9.242 6.478 -12.301 1.00 96.94 103 ALA A CA 1
ATOM 761 C C . ALA A 1 103 ? 8.155 7.498 -11.913 1.00 96.94 103 ALA A C 1
ATOM 763 O O . ALA A 1 103 ? 7.705 7.526 -10.767 1.00 96.94 103 ALA A O 1
ATOM 764 N N . LEU A 1 104 ? 7.681 8.298 -12.878 1.00 97.06 104 LEU A N 1
ATOM 765 C CA . LEU A 1 104 ? 6.606 9.272 -12.662 1.00 97.06 104 LEU A CA 1
ATOM 766 C C . LEU A 1 104 ? 5.280 8.619 -12.265 1.00 97.06 104 LEU A C 1
ATOM 768 O O . LEU A 1 104 ? 4.598 9.149 -11.388 1.00 97.06 104 LEU A O 1
ATOM 772 N N . LEU A 1 105 ? 4.919 7.489 -12.878 1.00 96.31 105 LEU A N 1
ATOM 773 C CA . LEU A 1 105 ? 3.710 6.739 -12.532 1.00 96.31 105 LEU A CA 1
ATOM 774 C C . LEU A 1 105 ? 3.731 6.296 -11.066 1.00 96.31 105 LEU A C 1
ATOM 776 O O . LEU A 1 105 ? 2.735 6.493 -10.374 1.00 96.31 105 LEU A O 1
ATOM 780 N N . GLY A 1 106 ? 4.859 5.779 -10.571 1.00 95.62 106 GLY A N 1
ATOM 781 C CA . GLY A 1 106 ? 4.992 5.410 -9.158 1.00 95.62 106 GLY A CA 1
ATOM 782 C C . GLY A 1 106 ? 4.970 6.618 -8.218 1.00 95.62 106 GLY A C 1
ATOM 783 O O . GLY A 1 106 ? 4.214 6.635 -7.254 1.00 95.62 106 GLY A O 1
ATOM 784 N N . VAL A 1 107 ? 5.717 7.685 -8.536 1.00 95.75 107 VAL A N 1
ATOM 785 C CA . VAL A 1 107 ? 5.701 8.936 -7.745 1.00 95.75 107 VAL A CA 1
ATOM 786 C C . VAL A 1 107 ? 4.282 9.500 -7.610 1.00 95.75 107 VAL A C 1
ATOM 788 O O . VAL A 1 107 ? 3.853 9.878 -6.519 1.00 95.75 107 VAL A O 1
ATOM 791 N N . PHE A 1 108 ? 3.530 9.541 -8.710 1.00 95.06 108 PHE A N 1
ATOM 792 C CA . PHE A 1 108 ? 2.154 10.037 -8.714 1.00 95.06 108 PHE A CA 1
ATOM 793 C C . PHE A 1 108 ? 1.170 9.058 -8.072 1.00 95.06 108 PHE A C 1
ATOM 795 O O . PHE A 1 108 ? 0.155 9.504 -7.533 1.00 95.06 108 PHE A O 1
ATOM 802 N N . GLY A 1 109 ? 1.458 7.759 -8.150 1.00 93.00 109 GLY A N 1
ATOM 803 C CA . GLY A 1 109 ? 0.700 6.690 -7.512 1.00 93.00 109 GLY A CA 1
ATOM 804 C C . GLY A 1 109 ? 0.659 6.821 -5.998 1.00 93.00 109 GLY A C 1
ATOM 805 O O . GLY A 1 109 ? -0.433 6.800 -5.427 1.00 93.00 109 GLY A O 1
ATOM 806 N N . ASP A 1 110 ? 1.820 7.026 -5.377 1.00 91.50 110 ASP A N 1
ATOM 807 C CA . ASP A 1 110 ? 1.930 6.993 -3.914 1.00 91.50 110 ASP A CA 1
ATOM 808 C C . ASP A 1 110 ? 1.729 8.369 -3.283 1.00 91.50 110 ASP A C 1
ATOM 810 O O . ASP A 1 110 ? 0.964 8.525 -2.331 1.00 91.50 110 ASP A O 1
ATOM 814 N N . LEU A 1 111 ? 2.403 9.390 -3.819 1.00 89.12 111 LEU A N 1
ATOM 815 C CA . LEU A 1 111 ? 2.477 10.709 -3.179 1.00 89.12 111 LEU A CA 1
ATOM 816 C C . LEU A 1 111 ? 1.443 11.691 -3.734 1.00 89.12 111 LEU A C 1
ATOM 818 O O . LEU A 1 111 ? 1.131 12.719 -3.124 1.00 89.12 111 LEU A O 1
ATOM 822 N N . GLY A 1 112 ? 0.908 11.392 -4.915 1.00 86.88 112 GLY A N 1
ATOM 823 C CA . GLY A 1 112 ? 0.082 12.320 -5.660 1.00 86.88 112 GLY A CA 1
ATOM 824 C C . GLY A 1 112 ? 0.864 13.545 -6.155 1.00 86.88 112 GLY A C 1
ATOM 825 O O . GLY A 1 112 ? 2.057 13.731 -5.916 1.00 86.88 112 GLY A O 1
ATOM 826 N N . PRO A 1 113 ? 0.191 14.444 -6.878 1.00 81.88 113 PRO A N 1
ATOM 827 C CA . PRO A 1 113 ? 0.884 15.387 -7.743 1.00 81.88 113 PRO A CA 1
ATOM 828 C C . PRO A 1 113 ? 1.181 16.737 -7.070 1.00 81.88 113 PRO A C 1
ATOM 830 O O . PRO A 1 113 ? 1.446 17.714 -7.771 1.00 81.88 113 PRO A O 1
ATOM 833 N N . SER A 1 114 ? 1.026 16.821 -5.747 1.00 81.94 114 SER A N 1
ATOM 834 C CA . SER A 1 114 ? 1.250 18.032 -4.939 1.00 81.94 114 SER A CA 1
ATOM 835 C C . SER A 1 114 ? 2.403 17.871 -3.945 1.00 81.94 114 SER A C 1
ATOM 837 O O . SER A 1 114 ? 2.789 18.846 -3.312 1.00 81.94 114 SER A O 1
ATOM 839 N N . ALA A 1 115 ? 2.941 16.657 -3.802 1.00 79.81 115 ALA A N 1
ATOM 840 C CA . ALA A 1 115 ? 4.020 16.339 -2.869 1.00 79.81 115 ALA A CA 1
ATOM 841 C C . ALA A 1 115 ? 5.427 16.572 -3.454 1.00 79.81 115 ALA A C 1
ATOM 843 O O . ALA A 1 115 ? 6.414 16.507 -2.729 1.00 79.81 115 ALA A O 1
ATOM 844 N N . VAL A 1 116 ? 5.530 16.835 -4.760 1.00 89.44 116 VAL A N 1
ATOM 845 C CA . VAL A 1 116 ? 6.797 16.820 -5.503 1.00 89.44 116 VAL A CA 1
ATOM 846 C C . VAL A 1 116 ? 7.291 18.233 -5.800 1.00 89.44 116 VAL A C 1
ATOM 848 O O . VAL A 1 116 ? 6.539 19.063 -6.316 1.00 89.44 116 VAL A O 1
ATOM 851 N N . LYS A 1 117 ? 8.580 18.477 -5.543 1.00 91.38 117 LYS A N 1
ATOM 852 C CA . LYS A 1 117 ? 9.295 19.714 -5.891 1.00 91.38 117 LYS A CA 1
ATOM 853 C C . LYS A 1 117 ? 10.465 19.405 -6.826 1.00 91.38 117 LYS A C 1
ATOM 855 O O . LYS A 1 117 ? 11.552 19.071 -6.375 1.00 91.38 117 LYS A O 1
ATOM 860 N N . TRP A 1 118 ? 10.234 19.473 -8.134 1.00 93.75 118 TRP A N 1
ATOM 861 C CA . TRP A 1 118 ? 11.252 19.135 -9.135 1.00 93.75 118 TRP A CA 1
ATOM 862 C C . TRP A 1 118 ? 12.503 20.013 -9.022 1.00 93.75 118 TRP A C 1
ATOM 864 O O . TRP A 1 118 ? 12.395 21.233 -8.940 1.00 93.75 118 TRP A O 1
ATOM 874 N N . GLY A 1 119 ? 13.678 19.386 -9.084 1.00 92.62 119 GLY A N 1
ATOM 875 C CA . GLY A 1 119 ? 14.978 20.046 -8.942 1.00 92.62 119 GLY A CA 1
ATOM 876 C C . GLY A 1 119 ? 15.554 19.988 -7.526 1.00 92.62 119 GLY A C 1
ATOM 877 O O . GLY A 1 119 ? 16.744 20.238 -7.359 1.00 92.62 119 GLY A O 1
ATOM 878 N N . GLU A 1 120 ? 14.756 19.601 -6.529 1.00 92.19 120 GLU A N 1
ATOM 879 C CA . GLU A 1 120 ? 15.209 19.334 -5.162 1.00 92.19 120 GLU A CA 1
ATOM 880 C C . GLU A 1 120 ? 15.303 17.821 -4.944 1.00 92.19 120 GLU A C 1
ATOM 882 O O . GLU A 1 120 ? 14.386 17.093 -5.317 1.00 92.19 120 GLU A O 1
ATOM 887 N N . SER A 1 121 ? 16.391 17.329 -4.340 1.00 89.12 121 SER A N 1
ATOM 888 C CA . SER A 1 121 ? 16.535 15.899 -4.024 1.00 89.12 121 SER A CA 1
ATOM 889 C C . SER A 1 121 ? 15.339 15.390 -3.197 1.00 89.12 121 SER A C 1
ATOM 891 O O . SER A 1 121 ? 14.931 16.088 -2.265 1.00 89.12 121 SER A O 1
ATOM 893 N N . PRO A 1 122 ? 14.764 14.208 -3.504 1.00 92.62 122 PRO A N 1
ATOM 894 C CA . PRO A 1 122 ? 15.168 13.222 -4.518 1.00 92.62 122 PRO A CA 1
ATOM 895 C C . PRO A 1 122 ? 14.532 13.442 -5.911 1.00 92.62 122 PRO A C 1
ATOM 897 O O . PRO A 1 122 ? 14.683 12.622 -6.818 1.00 92.62 122 PRO A O 1
ATOM 900 N N . TRP A 1 123 ? 13.806 14.540 -6.112 1.00 93.75 123 TRP A N 1
ATOM 901 C CA . TRP A 1 123 ? 13.025 14.838 -7.313 1.00 93.75 123 TRP A CA 1
ATOM 902 C C . TRP A 1 123 ? 13.891 15.429 -8.432 1.00 93.75 123 TRP A C 1
ATOM 904 O O . TRP A 1 123 ? 14.080 16.640 -8.551 1.00 93.75 123 TRP A O 1
ATOM 914 N N . LEU A 1 124 ? 14.393 14.572 -9.317 1.00 94.94 124 LEU A N 1
ATOM 915 C CA . LEU A 1 124 ? 15.263 14.997 -10.416 1.00 94.94 124 LEU A CA 1
ATOM 916 C C . LEU A 1 124 ? 14.572 15.983 -11.375 1.00 94.94 124 LEU A C 1
ATOM 918 O O . LEU A 1 124 ? 13.468 15.727 -11.853 1.00 94.94 124 LEU A O 1
ATOM 922 N N . ALA A 1 125 ? 15.253 17.086 -11.709 1.00 96.12 125 ALA A N 1
ATOM 923 C CA . ALA A 1 125 ? 14.703 18.160 -12.544 1.00 96.12 125 ALA A CA 1
ATOM 924 C C . ALA A 1 125 ? 14.148 17.663 -13.892 1.00 96.12 125 ALA A C 1
ATOM 926 O O . ALA A 1 125 ? 13.055 18.058 -14.296 1.00 96.12 125 ALA A O 1
ATOM 927 N N . HIS A 1 126 ? 14.850 16.737 -14.556 1.00 96.31 126 HIS A N 1
ATOM 928 C CA . HIS A 1 126 ? 14.443 16.238 -15.875 1.00 96.31 126 HIS A CA 1
ATOM 929 C C . HIS A 1 126 ? 13.137 15.431 -15.837 1.00 96.31 126 HIS A C 1
ATOM 931 O O . HIS A 1 126 ? 12.412 15.414 -16.829 1.00 96.31 126 HIS A O 1
ATOM 937 N N . LEU A 1 127 ? 12.799 14.791 -14.710 1.00 96.69 127 LEU A N 1
ATOM 938 C CA . LEU A 1 127 ? 11.501 14.125 -14.550 1.00 96.69 127 LEU A CA 1
ATOM 939 C C . LEU A 1 127 ? 10.363 15.153 -14.542 1.00 96.69 127 LEU A C 1
ATOM 941 O O . LEU A 1 127 ? 9.282 14.875 -15.059 1.00 96.69 127 LEU A O 1
ATOM 945 N N . GLY A 1 128 ? 10.624 16.370 -14.056 1.00 96.19 128 GLY A N 1
ATOM 946 C CA . GLY A 1 128 ? 9.711 17.503 -14.187 1.00 96.19 128 GLY A CA 1
ATOM 947 C C . GLY A 1 128 ? 9.461 17.895 -15.645 1.00 96.19 128 GLY A C 1
ATOM 948 O O . GLY A 1 128 ? 8.326 18.197 -16.015 1.00 96.19 128 GLY A O 1
ATOM 949 N N . ASP A 1 129 ? 10.481 17.827 -16.500 1.00 97.00 129 ASP A N 1
ATOM 950 C CA . ASP A 1 129 ? 10.324 18.098 -17.932 1.00 97.00 129 ASP A CA 1
ATOM 951 C C . ASP A 1 129 ? 9.598 16.964 -18.660 1.00 97.00 129 ASP A C 1
ATOM 953 O O . ASP A 1 129 ? 8.723 17.229 -19.486 1.00 97.00 129 ASP A O 1
ATOM 957 N N . VAL A 1 130 ? 9.877 15.705 -18.309 1.00 97.12 130 VAL A N 1
ATOM 958 C CA . VAL A 1 130 ? 9.112 14.545 -18.801 1.00 97.12 130 VAL A CA 1
ATOM 959 C C . VAL A 1 130 ? 7.639 14.682 -18.404 1.00 97.12 130 VAL A C 1
ATOM 961 O O . VAL A 1 130 ? 6.763 14.547 -19.258 1.00 97.12 130 VAL A O 1
ATOM 964 N N . MET A 1 131 ? 7.353 15.031 -17.145 1.00 96.12 131 MET A N 1
ATOM 965 C CA . MET A 1 131 ? 5.995 15.256 -16.635 1.00 96.12 131 MET A CA 1
ATOM 966 C C . MET A 1 131 ? 5.263 16.350 -17.421 1.00 96.12 131 MET A C 1
ATOM 968 O O . MET A 1 131 ? 4.078 16.194 -17.709 1.00 96.12 131 MET A O 1
ATOM 972 N N . LYS A 1 132 ? 5.936 17.448 -17.795 1.00 95.81 132 LYS A N 1
ATOM 973 C CA . LYS A 1 132 ? 5.331 18.483 -18.653 1.00 95.81 132 LYS A CA 1
ATOM 974 C C . LYS A 1 132 ? 4.963 17.922 -20.030 1.00 95.81 132 LYS A C 1
ATOM 976 O O . LYS A 1 132 ? 3.864 18.201 -20.499 1.00 95.81 132 LYS A O 1
ATOM 981 N N . ARG A 1 133 ? 5.833 17.101 -20.640 1.00 96.44 133 ARG A N 1
ATOM 982 C CA . ARG A 1 133 ? 5.579 16.472 -21.953 1.00 96.44 133 ARG A CA 1
ATOM 983 C C . ARG A 1 133 ? 4.391 15.510 -21.927 1.00 96.44 133 ARG A C 1
ATOM 985 O O . ARG A 1 133 ? 3.542 15.580 -22.807 1.00 96.44 133 ARG A O 1
ATOM 992 N N . VAL A 1 134 ? 4.320 14.624 -20.930 1.00 96.00 134 VAL A N 1
ATOM 993 C CA . VAL A 1 134 ? 3.236 13.621 -20.833 1.00 96.00 134 VAL A CA 1
ATOM 994 C C . VAL A 1 134 ? 1.987 14.137 -20.118 1.00 96.00 134 VAL A C 1
ATOM 996 O O . VAL A 1 134 ? 0.927 13.529 -20.210 1.00 96.00 134 VAL A O 1
ATOM 999 N N . THR A 1 135 ? 2.087 15.291 -19.462 1.00 95.44 135 THR A N 1
ATOM 1000 C CA . THR A 1 135 ? 1.069 15.966 -18.647 1.00 95.44 135 THR A CA 1
ATOM 1001 C C . THR A 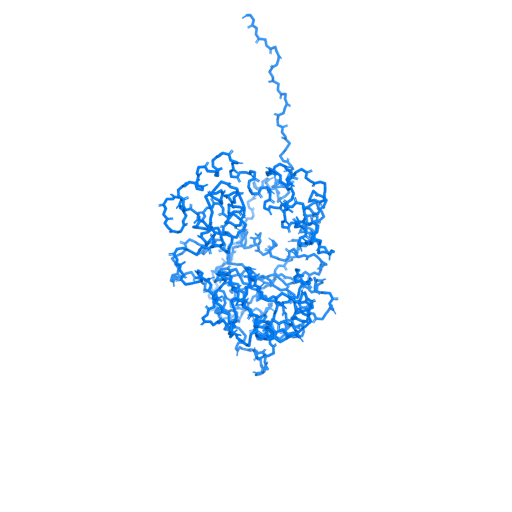1 135 ? 0.720 15.280 -17.318 1.00 95.44 135 THR A C 1
ATOM 1003 O O . THR A 1 135 ? 0.600 14.060 -17.199 1.00 95.44 135 THR A O 1
ATOM 1006 N N . LYS A 1 136 ? 0.446 16.108 -16.300 1.00 94.81 136 LYS A N 1
ATOM 1007 C CA . LYS A 1 136 ? -0.053 15.687 -14.975 1.00 94.81 136 LYS A CA 1
ATOM 1008 C C . LYS A 1 136 ? -1.373 14.909 -15.073 1.00 94.81 136 LYS A C 1
ATOM 1010 O O . LYS A 1 136 ? -1.568 13.945 -14.340 1.00 94.81 136 LYS A O 1
ATOM 1015 N N . LYS A 1 137 ? -2.278 15.325 -15.969 1.00 95.25 137 LYS A N 1
ATOM 1016 C CA . LYS A 1 137 ? -3.605 14.711 -16.148 1.00 95.25 137 LYS A CA 1
ATOM 1017 C C . LYS A 1 137 ? -3.488 13.268 -16.641 1.00 95.25 137 LYS A C 1
ATOM 1019 O O . LYS A 1 137 ? -4.086 12.387 -16.031 1.00 95.25 137 LYS A O 1
ATOM 1024 N N . ALA A 1 138 ? -2.694 13.026 -17.686 1.00 96.75 138 ALA A N 1
ATOM 1025 C CA . ALA A 1 138 ? -2.544 11.685 -18.250 1.00 96.75 138 ALA A CA 1
ATOM 1026 C C . ALA A 1 138 ? -1.875 10.711 -17.266 1.00 96.75 138 ALA A C 1
ATOM 1028 O O . ALA A 1 138 ? -2.286 9.558 -17.182 1.00 96.75 138 ALA A O 1
ATOM 1029 N N . LEU A 1 139 ? -0.897 11.179 -16.477 1.00 96.56 139 LEU A N 1
ATOM 1030 C CA . LEU A 1 139 ? -0.282 10.371 -15.416 1.00 96.56 139 LEU A CA 1
ATOM 1031 C C . LEU A 1 139 ? -1.312 9.939 -14.367 1.00 96.56 139 LEU A C 1
ATOM 1033 O O . LEU A 1 139 ? -1.407 8.757 -14.053 1.00 96.56 139 LEU A O 1
ATOM 1037 N N . LEU A 1 140 ? -2.115 10.877 -13.851 1.00 95.38 140 LEU A N 1
ATOM 1038 C CA . LEU A 1 140 ? -3.148 10.570 -12.854 1.00 95.38 140 LEU A CA 1
ATOM 1039 C C . LEU A 1 140 ? -4.219 9.622 -13.398 1.00 95.38 140 LEU A C 1
ATOM 1041 O O . LEU A 1 140 ? -4.694 8.743 -12.679 1.00 95.38 140 LEU A O 1
ATOM 1045 N N . GLU A 1 141 ? -4.594 9.791 -14.664 1.00 95.75 141 GLU A N 1
ATOM 1046 C CA . GLU A 1 141 ? -5.533 8.894 -15.324 1.00 95.75 141 GLU A CA 1
ATOM 1047 C C . GLU A 1 141 ? -4.958 7.479 -15.456 1.00 95.75 141 GLU A C 1
ATOM 1049 O O . GLU A 1 141 ? -5.610 6.524 -15.036 1.00 95.75 141 GLU A O 1
ATOM 1054 N N . ALA A 1 142 ? -3.723 7.335 -15.943 1.00 96.19 142 ALA A N 1
ATOM 1055 C CA . ALA A 1 142 ? -3.050 6.040 -16.041 1.00 96.19 142 ALA A CA 1
ATOM 1056 C C . ALA A 1 142 ? -2.897 5.362 -14.666 1.00 96.19 142 ALA A C 1
ATOM 1058 O O . ALA A 1 142 ? -3.257 4.196 -14.512 1.00 96.19 142 ALA A O 1
ATOM 1059 N N . VAL A 1 143 ? -2.480 6.106 -13.636 1.00 95.38 143 VAL A N 1
ATOM 1060 C CA . VAL A 1 143 ? -2.408 5.622 -12.245 1.00 95.38 143 VAL A CA 1
ATOM 1061 C C . VAL A 1 143 ? -3.769 5.122 -11.750 1.00 95.38 143 VAL A C 1
ATOM 1063 O O . VAL A 1 143 ? -3.851 4.085 -11.085 1.00 95.38 143 VAL A O 1
ATOM 1066 N N . SER A 1 144 ? -4.853 5.844 -12.053 1.00 94.12 144 SER A N 1
ATOM 1067 C CA . SER A 1 144 ? -6.213 5.437 -11.681 1.00 94.12 144 SER A CA 1
ATOM 1068 C C . SER A 1 144 ? -6.601 4.105 -12.331 1.00 94.12 144 SER A C 1
ATOM 1070 O O . SER A 1 144 ? -7.146 3.234 -11.649 1.00 94.12 144 SER A O 1
ATOM 1072 N N . MET A 1 145 ? -6.268 3.934 -13.612 1.00 94.19 145 MET A N 1
ATOM 1073 C CA . MET A 1 145 ? -6.543 2.729 -14.401 1.00 94.19 145 MET A CA 1
ATOM 1074 C C . MET A 1 145 ? -5.771 1.511 -13.904 1.00 94.19 145 MET A C 1
ATOM 1076 O O . MET A 1 145 ? -6.380 0.489 -13.595 1.00 94.19 145 MET A O 1
ATOM 1080 N N . MET A 1 146 ? -4.450 1.637 -13.753 1.00 93.31 146 MET A N 1
ATOM 1081 C CA . MET A 1 146 ? -3.576 0.546 -13.303 1.00 93.31 146 MET A CA 1
ATOM 1082 C C . MET A 1 146 ? -4.020 0.006 -11.940 1.00 93.31 146 MET A C 1
ATOM 1084 O O . MET A 1 146 ? -4.114 -1.202 -11.722 1.00 93.31 146 MET A O 1
ATOM 1088 N N . ASN A 1 147 ? -4.373 0.915 -11.027 1.00 93.69 147 ASN A N 1
ATOM 1089 C CA . ASN A 1 147 ? -4.823 0.549 -9.691 1.00 93.69 147 ASN A CA 1
ATOM 1090 C C . ASN A 1 147 ? -6.235 -0.053 -9.654 1.00 93.69 147 ASN A C 1
ATOM 1092 O O . ASN A 1 147 ? -6.591 -0.684 -8.658 1.00 93.69 147 ASN A O 1
ATOM 1096 N N . ALA A 1 148 ? -7.060 0.140 -10.687 1.00 95.00 148 ALA A N 1
ATOM 1097 C CA . ALA A 1 148 ? -8.411 -0.411 -10.709 1.00 95.00 148 ALA A CA 1
ATOM 1098 C C . ALA A 1 148 ? -8.389 -1.945 -10.725 1.00 95.00 148 ALA A C 1
ATOM 1100 O O . ALA A 1 148 ? -9.134 -2.568 -9.970 1.00 95.00 148 ALA A O 1
ATOM 1101 N N . SER A 1 149 ? -7.480 -2.558 -11.489 1.00 93.81 149 SER A N 1
ATOM 1102 C CA . SER A 1 149 ? -7.376 -4.020 -11.580 1.00 93.81 149 SER A CA 1
ATOM 1103 C C . SER A 1 149 ? -7.086 -4.677 -10.232 1.00 93.81 149 SER A C 1
ATOM 1105 O O . SER A 1 149 ? -7.752 -5.646 -9.869 1.00 93.81 149 SER A O 1
ATOM 1107 N N . ARG A 1 150 ? -6.175 -4.100 -9.434 1.00 92.75 150 ARG A N 1
ATOM 1108 C CA . ARG A 1 150 ? -5.891 -4.559 -8.060 1.00 92.75 150 ARG A CA 1
ATOM 1109 C C . ARG A 1 150 ? -7.112 -4.453 -7.142 1.00 92.75 150 ARG A C 1
ATOM 1111 O O . ARG A 1 150 ? -7.245 -5.231 -6.206 1.00 92.75 150 ARG A O 1
ATOM 1118 N N . ARG A 1 151 ? -7.995 -3.481 -7.387 1.00 95.69 151 ARG A N 1
ATOM 1119 C CA . ARG A 1 151 ? -9.161 -3.205 -6.536 1.00 95.69 151 ARG A CA 1
ATOM 1120 C C . ARG A 1 151 ? -10.387 -4.041 -6.883 1.00 95.69 151 ARG A C 1
ATOM 1122 O O . ARG A 1 151 ? -11.319 -4.047 -6.084 1.00 95.69 151 ARG A O 1
ATOM 1129 N N . THR A 1 152 ? -10.398 -4.716 -8.029 1.00 96.56 152 THR A N 1
ATOM 1130 C CA . THR A 1 152 ? -11.485 -5.624 -8.424 1.00 96.56 152 THR A CA 1
ATOM 1131 C C . THR A 1 152 ? -11.629 -6.803 -7.459 1.00 96.56 152 THR A C 1
ATOM 1133 O O . THR A 1 152 ? -10.709 -7.115 -6.695 1.00 96.56 152 THR A O 1
ATOM 1136 N N . ALA A 1 153 ? -12.783 -7.472 -7.484 1.00 94.94 153 ALA A N 1
ATOM 1137 C CA . ALA A 1 153 ? -12.995 -8.668 -6.678 1.00 94.94 153 ALA A CA 1
ATOM 1138 C C . ALA A 1 153 ? -12.089 -9.829 -7.120 1.00 94.94 153 ALA A C 1
ATOM 1140 O O . ALA A 1 153 ? -11.578 -10.566 -6.274 1.00 94.94 153 ALA A O 1
ATOM 1141 N N . GLU A 1 154 ? -11.831 -9.931 -8.421 1.00 92.81 154 GLU A N 1
ATOM 1142 C CA . GLU A 1 154 ? -11.040 -10.983 -9.063 1.00 92.81 154 GLU A CA 1
ATOM 1143 C C . GLU A 1 154 ? -9.526 -10.764 -8.930 1.00 92.81 154 GLU A C 1
ATOM 1145 O O . GLU A 1 154 ? -8.757 -11.684 -9.188 1.00 92.81 154 GLU A O 1
ATOM 1150 N N . TYR A 1 155 ? -9.085 -9.569 -8.512 1.00 92.12 155 TYR A N 1
ATOM 1151 C CA . TYR A 1 155 ? -7.671 -9.243 -8.286 1.00 92.12 155 TYR A CA 1
ATOM 1152 C C . TYR A 1 155 ? -6.778 -9.502 -9.519 1.00 92.12 155 TYR A C 1
ATOM 1154 O O . TYR A 1 155 ? -5.756 -10.184 -9.463 1.00 92.12 155 TYR A O 1
ATOM 1162 N N . GLN A 1 156 ? -7.158 -8.926 -10.663 1.00 87.94 156 GLN A N 1
ATOM 1163 C CA . GLN A 1 156 ? -6.522 -9.149 -11.974 1.00 87.94 156 GLN A CA 1
ATOM 1164 C C . GLN A 1 156 ? -5.196 -8.375 -12.154 1.00 87.94 156 GLN A C 1
ATOM 1166 O O . GLN A 1 156 ? -5.016 -7.614 -13.106 1.00 87.94 156 GLN A O 1
ATOM 1171 N N . VAL A 1 157 ? -4.258 -8.523 -11.214 1.00 91.75 157 VAL A N 1
ATOM 1172 C CA . VAL A 1 157 ? -2.985 -7.772 -11.201 1.00 91.75 157 VAL A CA 1
ATOM 1173 C C . VAL A 1 157 ? -1.990 -8.230 -12.268 1.00 91.75 157 VAL A C 1
ATOM 1175 O O . VAL A 1 157 ? -1.233 -7.408 -12.776 1.00 91.75 157 VAL A O 1
ATOM 1178 N N . TYR A 1 158 ? -2.015 -9.509 -12.652 1.00 91.19 158 TYR A N 1
ATOM 1179 C CA . TYR A 1 158 ? -1.137 -10.032 -13.702 1.00 91.19 158 TYR A CA 1
ATOM 1180 C C . TYR A 1 158 ? -1.492 -9.448 -15.076 1.00 91.19 158 TYR A C 1
ATOM 1182 O O . TYR A 1 158 ? -0.629 -8.931 -15.775 1.00 91.19 158 TYR A O 1
ATOM 1190 N N . ASP A 1 159 ? -2.780 -9.415 -15.417 1.00 90.31 159 ASP A N 1
ATOM 1191 C CA . ASP A 1 159 ? -3.255 -8.776 -16.647 1.00 90.31 159 ASP A CA 1
ATOM 1192 C C . ASP A 1 159 ? -2.883 -7.291 -16.700 1.00 90.31 159 ASP A C 1
ATOM 1194 O O . ASP A 1 159 ? -2.506 -6.777 -17.752 1.00 90.31 159 ASP A O 1
ATOM 1198 N N . ALA A 1 160 ? -2.972 -6.595 -15.561 1.00 93.00 160 ALA A N 1
ATOM 1199 C CA . ALA A 1 160 ? -2.543 -5.206 -15.464 1.00 93.00 160 ALA A CA 1
ATOM 1200 C C . ALA A 1 160 ? -1.048 -5.055 -15.764 1.00 93.00 160 ALA A C 1
ATOM 1202 O O . ALA A 1 160 ? -0.671 -4.177 -16.539 1.00 93.00 160 ALA A O 1
ATOM 1203 N N . TRP A 1 161 ? -0.218 -5.920 -15.178 1.00 94.06 161 TRP A N 1
ATOM 1204 C CA . TRP A 1 161 ? 1.223 -5.949 -15.409 1.00 94.06 161 TRP A CA 1
ATOM 1205 C C . TRP A 1 161 ? 1.569 -6.156 -16.880 1.00 94.06 161 TRP A C 1
ATOM 1207 O O . TRP A 1 161 ? 2.317 -5.357 -17.439 1.00 94.06 161 TRP A O 1
ATOM 1217 N N . GLU A 1 162 ? 0.968 -7.155 -17.525 1.00 94.75 162 GLU A N 1
ATOM 1218 C CA . GLU A 1 162 ? 1.202 -7.436 -18.942 1.00 94.75 162 GLU A CA 1
ATOM 1219 C C . GLU A 1 162 ? 0.809 -6.249 -19.830 1.00 94.75 162 GLU A C 1
ATOM 1221 O O . GLU A 1 162 ? 1.546 -5.898 -20.753 1.00 94.75 162 GLU A O 1
ATOM 1226 N N . ILE A 1 163 ? -0.307 -5.571 -19.537 1.00 94.38 163 ILE A N 1
ATOM 1227 C CA . ILE A 1 163 ? -0.700 -4.363 -20.280 1.00 94.38 163 ILE A CA 1
ATOM 1228 C C . ILE A 1 163 ? 0.338 -3.249 -20.100 1.00 94.38 163 ILE A C 1
ATOM 1230 O O . ILE A 1 163 ? 0.717 -2.617 -21.083 1.00 94.38 163 ILE A O 1
ATOM 1234 N N . ILE A 1 164 ? 0.791 -2.996 -18.868 1.00 93.75 164 ILE A N 1
ATOM 1235 C CA . ILE A 1 164 ? 1.769 -1.936 -18.575 1.00 93.75 164 ILE A CA 1
ATOM 1236 C C . ILE A 1 164 ? 3.112 -2.238 -19.251 1.00 93.75 164 ILE A C 1
ATOM 1238 O O . ILE A 1 164 ? 3.712 -1.334 -19.825 1.00 93.75 164 ILE A O 1
ATOM 1242 N N . LEU A 1 165 ? 3.557 -3.497 -19.224 1.00 94.25 165 LEU A N 1
ATOM 1243 C CA . LEU A 1 165 ? 4.827 -3.932 -19.808 1.00 94.25 165 LEU A CA 1
ATOM 1244 C C . LEU A 1 165 ? 4.885 -3.705 -21.327 1.00 94.25 165 LEU A C 1
ATOM 1246 O O . LEU A 1 165 ? 5.944 -3.389 -21.865 1.00 94.25 165 LEU A O 1
ATOM 1250 N N . HIS A 1 166 ? 3.748 -3.842 -22.012 1.00 94.69 166 HIS A N 1
ATOM 1251 C CA . HIS A 1 166 ? 3.651 -3.682 -23.465 1.00 94.69 166 HIS A CA 1
ATOM 1252 C C . HIS A 1 166 ? 3.151 -2.296 -23.906 1.00 94.69 166 HIS A C 1
ATOM 1254 O O . HIS A 1 166 ? 3.156 -1.995 -25.105 1.00 94.69 166 HIS A O 1
ATOM 1260 N N . ALA A 1 167 ? 2.713 -1.450 -22.969 1.00 95.06 167 ALA A N 1
ATOM 1261 C CA . ALA A 1 167 ? 2.261 -0.097 -23.263 1.00 95.06 167 ALA A CA 1
ATOM 1262 C C . ALA A 1 167 ? 3.425 0.762 -23.775 1.00 95.06 167 ALA A C 1
ATOM 1264 O O . ALA A 1 167 ? 4.500 0.811 -23.181 1.00 95.06 167 ALA A O 1
ATOM 1265 N N . ARG A 1 168 ? 3.198 1.492 -24.870 1.00 93.81 168 ARG A N 1
ATOM 1266 C CA . ARG A 1 168 ? 4.182 2.426 -25.446 1.00 93.81 168 ARG A CA 1
ATOM 1267 C C . ARG A 1 168 ? 3.902 3.869 -25.042 1.00 93.81 168 ARG A C 1
ATOM 1269 O O . ARG A 1 168 ? 4.740 4.747 -25.229 1.00 93.81 168 ARG A O 1
ATOM 1276 N N . SER A 1 169 ? 2.711 4.124 -24.511 1.00 94.88 169 SER A N 1
ATOM 1277 C CA . SER A 1 169 ? 2.257 5.436 -24.079 1.00 94.88 169 SER A CA 1
ATOM 1278 C C . SER A 1 169 ? 1.264 5.337 -22.921 1.00 94.88 169 SER A C 1
ATOM 1280 O O . SER A 1 169 ? 0.608 4.316 -22.716 1.00 94.88 169 SER A O 1
ATOM 1282 N N . LEU A 1 170 ? 1.069 6.448 -22.202 1.00 96.75 170 LEU A N 1
ATOM 1283 C CA . LEU A 1 170 ? 0.012 6.552 -21.186 1.00 96.75 170 LEU A CA 1
ATOM 1284 C C . LEU A 1 170 ? -1.392 6.350 -21.776 1.00 96.75 170 LEU A C 1
ATOM 1286 O O . LEU A 1 170 ? -2.296 5.924 -21.060 1.00 96.75 170 LEU A O 1
ATOM 1290 N N . LYS A 1 171 ? -1.573 6.622 -23.076 1.00 95.62 171 LYS A N 1
ATOM 1291 C CA . LYS A 1 171 ? -2.840 6.410 -23.782 1.00 95.62 171 LYS A CA 1
ATOM 1292 C C . LYS A 1 171 ? -3.164 4.925 -23.937 1.00 95.62 171 LYS A C 1
ATOM 1294 O O . LYS A 1 171 ? -4.329 4.552 -23.816 1.00 95.62 171 LYS A O 1
ATOM 1299 N N . ASP A 1 172 ? -2.157 4.079 -24.148 1.00 96.25 172 ASP A N 1
ATOM 1300 C CA . ASP A 1 172 ? -2.354 2.625 -24.247 1.00 96.25 172 ASP A CA 1
ATOM 1301 C C . ASP A 1 172 ? -2.877 2.051 -22.926 1.00 96.25 172 ASP A C 1
ATOM 1303 O O . ASP A 1 172 ? -3.684 1.126 -22.926 1.00 96.25 172 ASP A O 1
ATOM 1307 N N . ILE A 1 173 ? -2.478 2.652 -21.800 1.00 95.88 173 ILE A N 1
ATOM 1308 C CA . ILE A 1 173 ? -3.011 2.342 -20.470 1.00 95.88 173 ILE A CA 1
ATOM 1309 C C . ILE A 1 173 ? -4.419 2.932 -20.317 1.00 95.88 173 ILE A C 1
ATOM 1311 O O . ILE A 1 173 ? -5.354 2.214 -19.971 1.00 95.88 173 ILE A O 1
ATOM 1315 N N . SER A 1 174 ? -4.608 4.229 -20.582 1.00 94.56 174 SER A N 1
ATOM 1316 C CA . SER A 1 174 ? -5.882 4.901 -20.291 1.00 94.56 174 SER A CA 1
ATOM 1317 C C . SER A 1 174 ? -7.047 4.482 -21.189 1.00 94.56 174 SER A C 1
ATOM 1319 O O . SER A 1 174 ? -8.204 4.588 -20.795 1.00 94.56 174 SER A O 1
ATOM 1321 N N . THR A 1 175 ? -6.771 3.964 -22.381 1.00 95.06 175 THR A N 1
ATOM 1322 C CA . THR A 1 175 ? -7.814 3.498 -23.309 1.00 95.06 175 THR A CA 1
ATOM 1323 C C . THR A 1 175 ? -7.989 1.982 -23.306 1.00 95.06 175 THR A C 1
ATOM 1325 O O . THR A 1 175 ? -8.868 1.463 -23.995 1.00 95.06 175 THR A O 1
ATOM 1328 N N . ASN A 1 176 ? -7.200 1.249 -22.510 1.00 97.38 176 ASN A N 1
ATOM 1329 C CA . ASN A 1 176 ? -7.301 -0.202 -22.460 1.00 97.38 176 ASN A CA 1
ATOM 1330 C C . ASN A 1 176 ? -8.671 -0.646 -21.928 1.00 97.38 176 ASN A C 1
ATOM 1332 O O . ASN A 1 176 ? -9.082 -0.295 -20.818 1.00 97.38 176 ASN A O 1
ATOM 1336 N N . ARG A 1 177 ? -9.358 -1.496 -22.697 1.00 96.56 177 ARG A N 1
ATOM 1337 C CA . ARG A 1 177 ? -10.699 -1.989 -22.360 1.00 96.56 177 ARG A CA 1
ATOM 1338 C C . ARG A 1 177 ? -10.758 -2.692 -21.001 1.00 96.56 177 ARG A C 1
ATOM 1340 O O . ARG A 1 177 ? -11.735 -2.485 -20.284 1.00 96.56 177 ARG A O 1
ATOM 1347 N N . LYS A 1 178 ? -9.741 -3.483 -20.629 1.00 95.94 178 LYS A N 1
ATOM 1348 C CA . LYS A 1 178 ? -9.716 -4.195 -19.336 1.00 95.94 178 LYS A CA 1
ATOM 1349 C C . LYS A 1 178 ? -9.644 -3.213 -18.168 1.00 95.94 178 LYS A C 1
ATOM 1351 O O . LYS A 1 178 ? -10.411 -3.344 -17.217 1.00 95.94 178 LYS A O 1
ATOM 1356 N N . PHE A 1 179 ? -8.800 -2.185 -18.271 1.00 96.38 179 PHE A N 1
ATOM 1357 C CA . PHE A 1 179 ? -8.723 -1.143 -17.247 1.00 96.38 179 PHE A CA 1
ATOM 1358 C C . PHE A 1 179 ? -10.003 -0.314 -17.145 1.00 96.38 179 PHE A C 1
ATOM 1360 O O . PHE A 1 179 ? -10.437 -0.009 -16.036 1.00 96.38 179 PHE A O 1
ATOM 1367 N N . LEU A 1 180 ? -10.644 0.003 -18.273 1.00 96.19 180 LEU A N 1
ATOM 1368 C CA . LEU A 1 180 ? -11.915 0.731 -18.277 1.00 96.19 180 LEU A CA 1
ATOM 1369 C C . LEU A 1 180 ? -13.018 -0.039 -17.538 1.00 96.19 180 LEU A C 1
ATOM 1371 O O . LEU A 1 180 ? -13.671 0.536 -16.669 1.00 96.19 180 LEU A O 1
ATOM 1375 N N . VAL A 1 181 ? -13.168 -1.340 -17.819 1.00 96.50 181 VAL A N 1
ATOM 1376 C CA . VAL A 1 181 ? -14.135 -2.219 -17.129 1.00 96.50 181 VAL A CA 1
ATOM 1377 C C . VAL A 1 181 ? -13.812 -2.339 -15.639 1.00 96.50 181 VAL A C 1
ATOM 1379 O O . VAL A 1 181 ? -14.694 -2.200 -14.788 1.00 96.50 181 VAL A O 1
ATOM 1382 N N . ALA A 1 182 ? -12.537 -2.554 -15.300 1.00 96.94 182 ALA A N 1
ATOM 1383 C CA . ALA A 1 182 ? -12.103 -2.618 -13.909 1.00 96.94 182 ALA A CA 1
ATOM 1384 C C . ALA A 1 182 ? -12.426 -1.311 -13.168 1.00 96.94 182 ALA A C 1
ATOM 1386 O O . ALA A 1 182 ? -12.977 -1.338 -12.070 1.00 96.94 182 ALA A O 1
ATOM 1387 N N . ARG A 1 183 ? -12.148 -0.154 -13.780 1.00 96.44 183 ARG A N 1
ATOM 1388 C CA . ARG A 1 183 ? -12.412 1.158 -13.178 1.00 96.44 183 ARG A CA 1
ATOM 1389 C C . ARG A 1 183 ? -13.903 1.416 -12.992 1.00 96.44 183 ARG A C 1
ATOM 1391 O O . ARG A 1 183 ? -14.292 1.912 -11.939 1.00 96.44 183 ARG A O 1
ATOM 1398 N N . GLU A 1 184 ? -14.724 1.087 -13.984 1.00 97.19 184 GLU A N 1
ATOM 1399 C CA . GLU A 1 184 ? -16.181 1.229 -13.909 1.00 97.19 184 GLU A CA 1
ATOM 1400 C C . GLU A 1 184 ? -16.764 0.402 -12.755 1.00 97.19 184 GLU A C 1
ATOM 1402 O O . GLU A 1 184 ? -17.447 0.953 -11.890 1.00 97.19 184 GLU A O 1
ATOM 1407 N N . SER A 1 185 ? -16.412 -0.886 -12.676 1.00 97.44 185 SER A N 1
ATOM 1408 C CA . SER A 1 185 ? -16.894 -1.772 -11.606 1.00 97.44 185 SER A CA 1
ATOM 1409 C C . SER A 1 185 ? -16.429 -1.332 -10.213 1.00 97.44 185 SER A C 1
ATOM 1411 O O . SER A 1 185 ? -17.229 -1.275 -9.280 1.00 97.44 185 SER A O 1
ATOM 1413 N N . VAL A 1 186 ? -15.159 -0.932 -10.069 1.00 97.88 186 VAL A N 1
ATOM 1414 C CA . VAL A 1 186 ? -14.626 -0.396 -8.807 1.00 97.88 186 VAL A CA 1
ATOM 1415 C C . VAL A 1 186 ? -15.357 0.885 -8.409 1.00 97.88 186 VAL A C 1
ATOM 1417 O O . VAL A 1 186 ? -15.687 1.051 -7.239 1.00 97.88 186 VAL A O 1
ATOM 1420 N N . ASN A 1 187 ? -15.633 1.790 -9.351 1.00 97.19 187 ASN A N 1
ATOM 1421 C CA . ASN A 1 187 ? -16.343 3.036 -9.059 1.00 97.19 187 ASN A CA 1
ATOM 1422 C C . ASN A 1 187 ? -17.781 2.785 -8.595 1.00 97.19 187 ASN A C 1
ATOM 1424 O O . ASN A 1 187 ? -18.202 3.398 -7.614 1.00 97.19 187 ASN A O 1
ATOM 1428 N N . ALA A 1 188 ? -18.501 1.876 -9.258 1.00 97.94 188 ALA A N 1
ATOM 1429 C CA . ALA A 1 188 ? -19.843 1.475 -8.842 1.00 97.94 188 ALA A CA 1
ATOM 1430 C C . ALA A 1 188 ? -19.836 0.912 -7.410 1.00 97.94 188 ALA A C 1
ATOM 1432 O O . ALA A 1 188 ? -20.681 1.269 -6.589 1.00 97.94 188 ALA A O 1
ATOM 1433 N N . GLU A 1 189 ? -18.831 0.101 -7.073 1.00 98.12 189 GLU A N 1
ATOM 1434 C CA . GLU A 1 189 ? -18.720 -0.492 -5.743 1.00 98.12 189 GLU A CA 1
ATOM 1435 C C . GLU A 1 189 ? -18.306 0.516 -4.660 1.00 98.12 189 GLU A C 1
ATOM 1437 O O . GLU A 1 189 ? -18.820 0.475 -3.537 1.00 98.12 189 GLU A O 1
ATOM 1442 N N . VAL A 1 190 ? -17.413 1.459 -4.986 1.00 97.94 190 VAL A N 1
ATOM 1443 C CA . VAL A 1 190 ? -17.100 2.592 -4.101 1.00 97.94 190 VAL A CA 1
ATOM 1444 C C . VAL A 1 190 ? -18.370 3.389 -3.815 1.00 97.94 190 VAL A C 1
ATOM 1446 O O . VAL A 1 190 ? -18.618 3.714 -2.655 1.00 97.94 190 VAL A O 1
ATOM 1449 N N . GLU A 1 191 ? -19.171 3.688 -4.840 1.00 96.94 191 GLU A N 1
ATOM 1450 C CA . GLU A 1 191 ? -20.420 4.437 -4.685 1.00 96.94 191 GLU A CA 1
ATOM 1451 C C . GLU A 1 191 ? -21.419 3.683 -3.808 1.00 96.94 191 GLU A C 1
ATOM 1453 O O . GLU A 1 191 ? -21.943 4.246 -2.854 1.00 96.94 191 GLU A O 1
ATOM 1458 N N . ARG A 1 192 ? -21.607 2.380 -4.034 1.00 96.75 192 ARG A N 1
ATOM 1459 C CA . ARG A 1 192 ? -22.464 1.548 -3.178 1.00 96.75 192 ARG A CA 1
ATOM 1460 C C . ARG A 1 192 ? -22.029 1.592 -1.710 1.00 96.75 192 ARG A C 1
ATOM 1462 O O . ARG A 1 192 ? -22.863 1.721 -0.816 1.00 96.75 192 ARG A O 1
ATOM 1469 N N . CYS A 1 193 ? -20.727 1.477 -1.453 1.00 97.19 193 CYS A N 1
ATOM 1470 C CA . CYS A 1 193 ? -20.193 1.355 -0.097 1.00 97.19 193 CYS A CA 1
ATOM 1471 C C . CYS A 1 193 ? -20.034 2.701 0.630 1.00 97.19 193 CYS A C 1
ATOM 1473 O O . CYS A 1 193 ? -20.030 2.725 1.864 1.00 97.19 193 CYS A O 1
ATOM 1475 N N . THR A 1 194 ? -19.903 3.820 -0.096 1.00 93.62 194 THR A N 1
ATOM 1476 C CA . THR A 1 194 ? -19.626 5.136 0.508 1.00 93.62 194 THR A CA 1
ATOM 1477 C C . THR A 1 194 ? -20.783 5.681 1.346 1.00 93.62 194 THR A C 1
ATOM 1479 O O . THR A 1 194 ? -20.542 6.558 2.169 1.00 93.62 194 THR A O 1
ATOM 1482 N N . HIS A 1 195 ? -22.002 5.157 1.173 1.00 90.62 195 HIS A N 1
ATOM 1483 C CA . HIS A 1 195 ? -23.205 5.544 1.931 1.00 90.62 195 HIS A CA 1
ATOM 1484 C C . HIS A 1 195 ? -23.261 4.970 3.354 1.00 90.62 195 HIS A C 1
ATOM 1486 O O . HIS A 1 195 ? -24.183 5.263 4.112 1.00 90.62 195 HIS A O 1
ATOM 1492 N N . THR A 1 196 ? -22.274 4.163 3.740 1.00 90.19 196 THR A N 1
ATOM 1493 C CA . THR A 1 196 ? -22.153 3.628 5.099 1.00 90.19 196 THR A CA 1
ATOM 1494 C C . THR A 1 196 ? -21.918 4.760 6.100 1.00 90.19 196 THR A C 1
ATOM 1496 O O . THR A 1 196 ? -20.953 5.512 5.974 1.00 90.19 196 THR A O 1
ATOM 1499 N N . ALA A 1 197 ? -22.765 4.863 7.126 1.00 92.88 197 ALA A N 1
ATOM 1500 C CA . ALA A 1 197 ? -22.595 5.859 8.179 1.00 92.88 197 ALA A CA 1
ATOM 1501 C C . ALA A 1 197 ? -21.392 5.524 9.093 1.00 92.88 197 ALA A C 1
ATOM 1503 O O . ALA A 1 197 ? -21.225 4.361 9.473 1.00 92.88 197 ALA A O 1
ATOM 1504 N N . PRO A 1 198 ? -20.567 6.516 9.481 1.00 96.44 198 PRO A N 1
ATOM 1505 C CA . PRO A 1 198 ? -19.467 6.300 10.414 1.00 96.44 198 PRO A CA 1
ATOM 1506 C C . PRO A 1 198 ? -19.949 6.190 11.867 1.00 96.44 198 PRO A C 1
ATOM 1508 O O . PRO A 1 198 ? -20.856 6.906 12.294 1.00 96.44 198 PRO A O 1
ATOM 1511 N N . ALA A 1 199 ? -19.269 5.353 12.649 1.00 97.88 199 ALA A N 1
ATOM 1512 C CA . ALA A 1 199 ? -19.320 5.344 14.109 1.00 97.88 199 ALA A CA 1
ATOM 1513 C C . ALA A 1 199 ? -18.015 5.922 14.674 1.00 97.88 199 ALA A C 1
ATOM 1515 O O . ALA A 1 199 ? -16.959 5.765 14.070 1.00 97.88 199 ALA A O 1
ATOM 1516 N N . PHE A 1 200 ? -18.066 6.588 15.824 1.00 98.12 200 PHE A N 1
ATOM 1517 C CA . PHE A 1 200 ? -16.908 7.294 16.382 1.00 98.12 200 PHE A CA 1
ATOM 1518 C C . PHE A 1 200 ? -16.365 6.593 17.626 1.00 98.12 200 PHE A C 1
ATOM 1520 O O . PHE A 1 200 ? -17.147 6.002 18.370 1.00 98.12 200 PHE A O 1
ATOM 1527 N N . SER A 1 201 ? -15.054 6.668 17.863 1.00 98.25 201 SER A N 1
ATOM 1528 C CA . SER A 1 201 ? -14.464 6.305 19.159 1.00 98.25 201 SER A CA 1
ATOM 1529 C C . SER A 1 201 ? -14.976 7.224 20.263 1.00 98.25 201 SER A C 1
ATOM 1531 O O . SER A 1 201 ? -15.340 8.374 19.996 1.00 98.25 201 SER A O 1
ATOM 1533 N N . ARG A 1 202 ? -14.973 6.749 21.515 1.00 96.69 202 ARG A N 1
ATOM 1534 C CA . ARG A 1 202 ? -15.450 7.536 22.668 1.00 96.69 202 ARG A CA 1
ATOM 1535 C C . ARG A 1 202 ? -14.700 8.862 22.840 1.00 96.69 202 ARG A C 1
ATOM 1537 O O . ARG A 1 202 ? -15.308 9.875 23.173 1.00 96.69 202 ARG A O 1
ATOM 1544 N N . ASP A 1 203 ? -13.395 8.872 22.569 1.00 96.56 203 ASP A N 1
ATOM 1545 C CA . ASP A 1 203 ? -12.553 10.082 22.592 1.00 96.56 203 ASP A CA 1
ATOM 1546 C C . ASP A 1 203 ? -12.706 10.978 21.339 1.00 96.56 203 ASP A C 1
ATOM 1548 O O . ASP A 1 203 ? -12.185 12.098 21.288 1.00 96.56 203 ASP A O 1
ATOM 1552 N N . GLY A 1 204 ? -13.442 10.505 20.329 1.00 97.06 204 GLY A N 1
ATOM 1553 C CA . GLY A 1 204 ? -13.725 11.205 19.081 1.00 97.06 204 GLY A CA 1
ATOM 1554 C C . GLY A 1 204 ? -12.571 11.251 18.076 1.00 97.06 204 GLY A C 1
ATOM 1555 O O . GLY A 1 204 ? -12.715 11.932 17.060 1.00 97.06 204 GLY A O 1
ATOM 1556 N N . ARG A 1 205 ? -11.443 10.564 18.322 1.00 97.88 205 ARG A N 1
ATOM 1557 C CA . ARG A 1 205 ? -10.265 10.574 17.429 1.00 97.88 205 ARG A CA 1
ATOM 1558 C C . ARG A 1 205 ? -10.428 9.739 16.164 1.00 97.88 205 ARG A C 1
ATOM 1560 O O . ARG A 1 205 ? -9.793 10.054 15.153 1.00 97.88 205 ARG A O 1
ATOM 1567 N N . VAL A 1 206 ? -11.277 8.715 16.201 1.00 98.50 206 VAL A N 1
ATOM 1568 C CA . VAL A 1 206 ? -11.475 7.751 15.112 1.00 98.50 206 VAL A CA 1
ATOM 1569 C C . VAL A 1 206 ? -12.912 7.808 14.611 1.00 98.50 206 VAL A C 1
ATOM 1571 O O . VAL A 1 206 ? -13.848 7.726 15.401 1.00 98.50 206 VAL A O 1
ATOM 1574 N N . ALA A 1 207 ? -13.086 7.884 13.292 1.00 98.50 207 ALA A N 1
ATOM 1575 C CA . ALA A 1 207 ? -14.345 7.562 12.621 1.00 98.50 207 ALA A CA 1
ATOM 1576 C C . ALA A 1 207 ? -14.192 6.225 11.887 1.00 98.50 207 ALA A C 1
ATOM 1578 O O . ALA A 1 207 ? -13.397 6.129 10.955 1.00 98.50 207 ALA A O 1
ATOM 1579 N N . LEU A 1 208 ? -14.947 5.208 12.292 1.00 98.69 208 LEU A N 1
ATOM 1580 C CA . LEU A 1 208 ? -14.960 3.877 11.699 1.00 98.69 208 LEU A CA 1
ATOM 1581 C C . LEU A 1 208 ? -16.173 3.696 10.783 1.00 98.69 208 LEU A C 1
ATOM 1583 O O . LEU A 1 208 ? -17.315 3.826 11.217 1.00 98.69 208 LEU A O 1
ATOM 1587 N N . LEU A 1 209 ? -15.920 3.301 9.539 1.00 98.62 209 LEU A N 1
ATOM 1588 C CA . LEU A 1 209 ? -16.923 2.796 8.610 1.00 98.62 209 LEU A CA 1
ATOM 1589 C C . LEU A 1 209 ? -16.727 1.294 8.415 1.00 98.62 209 LEU A C 1
ATOM 1591 O O . LEU A 1 209 ? -15.601 0.823 8.249 1.00 98.62 209 LEU A O 1
ATOM 1595 N N . ARG A 1 210 ? -17.828 0.544 8.393 1.00 98.56 210 ARG A N 1
ATOM 1596 C CA . ARG A 1 210 ? -17.819 -0.910 8.205 1.00 98.56 210 ARG A CA 1
ATOM 1597 C C . ARG A 1 210 ? -18.527 -1.273 6.915 1.00 98.56 210 ARG A C 1
ATOM 1599 O O . ARG A 1 210 ? -19.714 -1.009 6.771 1.00 98.56 210 ARG A O 1
ATOM 1606 N N . ILE A 1 211 ? -17.803 -1.897 6.000 1.00 98.56 211 ILE A N 1
ATOM 1607 C CA . ILE A 1 211 ? -18.326 -2.326 4.707 1.00 98.56 211 ILE A CA 1
ATOM 1608 C C . ILE A 1 211 ? -18.136 -3.832 4.533 1.00 98.56 211 ILE A C 1
ATOM 1610 O O . ILE A 1 211 ? -17.284 -4.453 5.169 1.00 98.56 211 ILE A O 1
ATOM 1614 N N . HIS A 1 212 ? -18.912 -4.405 3.622 1.00 98.00 212 HIS A N 1
ATOM 1615 C CA . HIS A 1 212 ? -18.741 -5.776 3.168 1.00 98.00 212 HIS A CA 1
ATOM 1616 C C . HIS A 1 212 ? -18.723 -5.778 1.639 1.00 98.00 212 HIS A C 1
ATOM 1618 O O . HIS A 1 212 ? -19.729 -5.467 0.991 1.00 98.00 212 HIS A O 1
ATOM 1624 N N . SER A 1 213 ? -17.545 -6.030 1.070 1.00 98.06 213 SER A N 1
ATOM 1625 C CA . SER A 1 213 ? -17.312 -5.976 -0.371 1.00 98.06 213 SER A CA 1
ATOM 1626 C C . SER A 1 213 ? -16.147 -6.871 -0.776 1.00 98.06 213 SER A C 1
ATOM 1628 O O . SER A 1 213 ? -15.082 -6.808 -0.163 1.00 98.06 213 SER A O 1
ATOM 1630 N N . GLY A 1 214 ? -16.306 -7.618 -1.870 1.00 97.81 214 GLY A N 1
ATOM 1631 C CA . GLY A 1 214 ? -15.214 -8.369 -2.494 1.00 97.81 214 GLY A CA 1
ATOM 1632 C C . GLY A 1 214 ? -14.097 -7.492 -3.072 1.00 97.81 214 GLY A C 1
ATOM 1633 O O . GLY A 1 214 ? -13.024 -8.012 -3.377 1.00 97.81 214 GLY A O 1
ATOM 1634 N N . TYR A 1 215 ? -14.315 -6.178 -3.200 1.00 98.19 215 TYR A N 1
ATOM 1635 C CA . TYR A 1 215 ? -13.397 -5.219 -3.814 1.00 98.19 215 TYR A CA 1
ATOM 1636 C C . TYR A 1 215 ? -12.510 -4.501 -2.784 1.00 98.19 215 TYR A C 1
ATOM 1638 O O . TYR A 1 215 ? -12.895 -4.261 -1.634 1.00 98.19 215 TYR A O 1
ATOM 1646 N N . GLN A 1 216 ? -11.325 -4.054 -3.208 1.00 97.56 216 GLN A N 1
ATOM 1647 C CA . GLN A 1 216 ? -10.408 -3.270 -2.369 1.00 97.56 216 GLN A CA 1
ATOM 1648 C C . GLN A 1 216 ? -10.803 -1.782 -2.322 1.00 97.56 216 GLN A C 1
ATOM 1650 O O . GLN A 1 216 ? -9.999 -0.888 -2.587 1.00 97.56 216 GLN A O 1
ATOM 1655 N N . VAL A 1 217 ? -12.065 -1.491 -2.006 1.00 97.81 217 VAL A N 1
ATOM 1656 C CA . VAL A 1 217 ? -12.608 -0.119 -2.029 1.00 97.81 217 VAL A CA 1
ATOM 1657 C C . VAL A 1 217 ? -12.406 0.647 -0.724 1.00 97.81 217 VAL A C 1
ATOM 1659 O O . VAL A 1 217 ? -12.427 1.878 -0.727 1.00 97.81 217 VAL A O 1
ATOM 1662 N N . HIS A 1 218 ? -12.145 -0.049 0.386 1.00 98.19 218 HIS A N 1
ATOM 1663 C CA . HIS A 1 218 ? -11.969 0.567 1.704 1.00 98.19 218 HIS A CA 1
ATOM 1664 C C . HIS A 1 218 ? -10.896 1.676 1.755 1.00 98.19 218 HIS A C 1
ATOM 1666 O O . HIS A 1 218 ? -11.184 2.706 2.365 1.00 98.19 218 HIS A O 1
ATOM 1672 N N . PRO A 1 219 ? -9.730 1.597 1.071 1.00 96.88 219 PRO A N 1
ATOM 1673 C CA . PRO A 1 219 ? -8.762 2.696 1.092 1.00 96.88 219 PRO A CA 1
ATOM 1674 C C . PRO A 1 219 ? -9.273 3.936 0.347 1.00 96.88 219 PRO A C 1
ATOM 1676 O O . PRO A 1 219 ? -9.021 5.064 0.766 1.00 96.88 219 PRO A O 1
ATOM 1679 N N . VAL A 1 220 ? -10.025 3.747 -0.745 1.00 96.75 220 VAL A N 1
ATOM 1680 C CA . VAL A 1 220 ? -10.605 4.849 -1.533 1.00 96.75 220 VAL A CA 1
ATOM 1681 C C . VAL A 1 220 ? -11.694 5.560 -0.730 1.00 96.75 220 VAL A C 1
ATOM 1683 O O . VAL A 1 220 ? -11.727 6.790 -0.675 1.00 96.75 220 VAL A O 1
ATOM 1686 N N . ILE A 1 221 ? -12.550 4.790 -0.058 1.00 98.06 221 ILE A N 1
ATOM 1687 C CA . ILE A 1 221 ? -13.605 5.315 0.816 1.00 98.06 221 ILE A CA 1
ATOM 1688 C C . ILE A 1 221 ? -12.982 6.070 1.997 1.00 98.06 221 ILE A C 1
ATOM 1690 O O . ILE A 1 221 ? -13.420 7.180 2.298 1.00 98.06 221 ILE A O 1
ATOM 1694 N N . ALA A 1 222 ? -11.907 5.543 2.597 1.00 98.00 222 ALA A N 1
ATOM 1695 C CA . ALA A 1 222 ? -11.195 6.211 3.686 1.00 98.00 222 ALA A CA 1
ATOM 1696 C C . ALA A 1 222 ? -10.656 7.580 3.248 1.00 98.00 222 ALA A C 1
ATOM 1698 O O . ALA A 1 222 ? -10.820 8.564 3.966 1.00 98.00 222 ALA A O 1
ATOM 1699 N N . ILE A 1 223 ? -10.076 7.675 2.043 1.00 95.44 223 ILE A N 1
ATOM 1700 C CA . ILE A 1 223 ? -9.591 8.947 1.481 1.00 95.44 223 ILE A CA 1
ATOM 1701 C C . ILE A 1 223 ? -10.742 9.948 1.314 1.00 95.44 223 ILE A C 1
ATOM 1703 O O . ILE A 1 223 ? -10.598 11.106 1.714 1.00 95.44 223 ILE A O 1
ATOM 1707 N N . ARG A 1 224 ? -11.879 9.515 0.747 1.00 95.25 224 ARG A N 1
ATOM 1708 C CA . ARG A 1 224 ? -13.054 10.378 0.522 1.00 95.25 224 ARG A CA 1
ATOM 1709 C C . ARG A 1 224 ? -13.606 10.924 1.839 1.00 95.25 224 ARG A C 1
ATOM 1711 O O . ARG A 1 224 ? -13.742 12.138 1.993 1.00 95.25 224 ARG A O 1
ATOM 1718 N N . TRP A 1 225 ? -13.850 10.047 2.809 1.00 97.12 225 TRP A N 1
ATOM 1719 C CA . TRP A 1 225 ? -14.379 10.440 4.114 1.00 97.12 225 TRP A CA 1
ATOM 1720 C C . TRP A 1 225 ? -13.382 11.282 4.917 1.00 97.12 225 TRP A C 1
ATOM 1722 O O . TRP A 1 225 ? -13.790 12.269 5.521 1.00 97.12 225 TRP A O 1
ATOM 1732 N N . ALA A 1 226 ? -12.079 10.998 4.854 1.00 96.69 226 ALA A N 1
ATOM 1733 C CA . ALA A 1 226 ? -11.050 11.838 5.475 1.00 96.69 226 ALA A CA 1
ATOM 1734 C C . ALA A 1 226 ? -10.979 13.250 4.860 1.00 96.69 226 ALA A C 1
ATOM 1736 O O . ALA A 1 226 ? -10.614 14.216 5.535 1.00 96.69 226 ALA A O 1
ATOM 1737 N N . GLY A 1 227 ? -11.345 13.386 3.582 1.00 95.00 227 GLY A N 1
ATOM 1738 C CA . GLY A 1 227 ? -11.513 14.673 2.908 1.00 95.00 227 GLY A CA 1
ATOM 1739 C C . GLY A 1 227 ? -12.771 15.430 3.341 1.00 95.00 227 GLY A C 1
ATOM 1740 O O . GLY A 1 227 ? -12.740 16.660 3.407 1.00 95.00 227 GLY A O 1
ATOM 1741 N N . HIS A 1 228 ? -13.846 14.718 3.689 1.00 93.62 228 HIS A N 1
ATOM 1742 C CA . HIS A 1 228 ? -15.169 15.288 3.965 1.00 93.62 228 HIS A CA 1
ATOM 1743 C C . HIS A 1 228 ? -15.452 15.545 5.453 1.00 93.62 228 HIS A C 1
ATOM 1745 O O . HIS A 1 228 ? -15.935 16.620 5.801 1.00 93.62 228 HIS A O 1
ATOM 1751 N N . LEU A 1 229 ? -15.132 14.599 6.342 1.00 93.75 229 LEU A N 1
ATOM 1752 C CA . LEU A 1 229 ? -15.503 14.680 7.756 1.00 93.75 229 LEU A CA 1
ATOM 1753 C C . LEU A 1 229 ? -14.819 15.831 8.468 1.00 93.75 229 LEU A C 1
ATOM 1755 O O . LEU A 1 229 ? -13.621 16.075 8.311 1.00 93.75 229 LEU A O 1
ATOM 1759 N N . ARG A 1 230 ? -15.600 16.511 9.302 1.00 90.69 230 ARG A N 1
ATOM 1760 C CA . ARG A 1 230 ? -15.136 17.551 10.210 1.00 90.69 230 ARG A CA 1
ATOM 1761 C C . ARG A 1 230 ? -15.736 17.260 11.576 1.00 90.69 230 ARG A C 1
ATOM 1763 O O . ARG A 1 230 ? -16.942 17.371 11.758 1.00 90.69 230 ARG A O 1
ATOM 1770 N N . ALA A 1 231 ? -14.894 16.878 12.524 1.00 91.19 231 ALA A N 1
ATOM 1771 C CA . ALA A 1 231 ? -15.258 16.828 13.930 1.00 91.19 231 ALA A CA 1
ATOM 1772 C C . ALA A 1 231 ? -14.054 17.281 14.756 1.00 91.19 231 ALA A C 1
ATOM 1774 O O . ALA A 1 231 ? -12.913 17.110 14.332 1.00 91.19 231 ALA A O 1
ATOM 1775 N N . ARG A 1 232 ? -14.318 17.891 15.914 1.00 89.69 232 ARG A N 1
ATOM 1776 C CA . ARG A 1 232 ? -13.316 18.627 16.699 1.00 89.69 232 ARG A CA 1
ATOM 1777 C C . ARG A 1 232 ? -12.073 17.799 17.037 1.00 89.69 232 ARG A C 1
ATOM 1779 O O . ARG A 1 232 ? -10.968 18.306 16.902 1.00 89.69 232 ARG A O 1
ATOM 1786 N N . ASN A 1 233 ? -12.271 16.552 17.459 1.00 95.25 233 ASN A N 1
ATOM 1787 C CA . ASN A 1 233 ? -11.190 15.676 17.913 1.00 95.25 233 ASN A CA 1
ATOM 1788 C C . ASN A 1 233 ? -10.758 14.660 16.851 1.00 95.25 233 ASN A C 1
ATOM 1790 O O . ASN A 1 233 ? -9.855 13.874 17.112 1.00 95.25 233 ASN A O 1
ATOM 1794 N N . LEU A 1 234 ? -11.401 14.646 15.680 1.00 97.62 234 LEU A N 1
ATOM 1795 C CA . LEU A 1 234 ? -11.190 13.603 14.685 1.00 97.62 234 LEU A CA 1
ATOM 1796 C C . LEU A 1 234 ? -9.802 13.730 14.065 1.00 97.62 234 LEU A C 1
ATOM 1798 O O . LEU A 1 234 ? -9.474 14.753 13.466 1.00 97.62 234 LEU A O 1
ATOM 1802 N N . GLN A 1 235 ? -9.018 12.663 14.173 1.00 97.69 235 GLN A N 1
ATOM 1803 C CA . GLN A 1 235 ? -7.665 12.588 13.626 1.00 97.69 235 GLN A CA 1
ATOM 1804 C C . GLN A 1 235 ? -7.601 11.660 12.417 1.00 97.69 235 GLN A C 1
ATOM 1806 O O . GLN A 1 235 ? -6.934 11.975 11.427 1.00 97.69 235 GLN A O 1
ATOM 1811 N N . LEU A 1 236 ? -8.343 10.548 12.454 1.00 97.88 236 LEU A N 1
ATOM 1812 C CA . LEU A 1 236 ? -8.309 9.546 11.395 1.00 97.88 236 LEU A CA 1
ATOM 1813 C C . LEU A 1 236 ? -9.684 8.986 11.048 1.00 97.88 236 LEU A C 1
ATOM 1815 O O . LEU A 1 236 ? -10.566 8.832 11.894 1.00 97.88 236 LEU A O 1
ATOM 1819 N N . VAL A 1 237 ? -9.827 8.627 9.776 1.00 98.62 237 VAL A N 1
ATOM 1820 C CA . VAL A 1 237 ? -10.930 7.811 9.275 1.00 98.62 237 VAL A CA 1
ATOM 1821 C C . VAL A 1 237 ? -10.411 6.410 9.012 1.00 98.62 237 VAL A C 1
ATOM 1823 O O . VAL A 1 237 ? -9.432 6.246 8.286 1.00 98.62 237 VAL A O 1
ATOM 1826 N N . MET A 1 238 ? -11.089 5.419 9.575 1.00 98.75 238 MET A N 1
ATOM 1827 C CA . MET A 1 238 ? -10.855 3.998 9.372 1.00 98.75 238 MET A CA 1
ATOM 1828 C C . MET A 1 238 ? -12.013 3.410 8.568 1.00 98.75 238 MET A C 1
ATOM 1830 O O . MET A 1 238 ? -13.178 3.633 8.887 1.00 98.75 238 MET A O 1
ATOM 1834 N N . VAL A 1 239 ? -11.707 2.628 7.538 1.00 98.81 239 VAL A N 1
ATOM 1835 C CA . VAL A 1 239 ? -12.707 1.840 6.811 1.00 98.81 239 VAL A CA 1
ATOM 1836 C C . VAL A 1 239 ? -12.304 0.380 6.874 1.00 98.81 239 VAL A C 1
ATOM 1838 O O . VAL A 1 239 ? -11.227 0.022 6.400 1.00 98.81 239 VAL A O 1
ATOM 1841 N N . ALA A 1 240 ? -13.173 -0.444 7.448 1.00 98.69 240 ALA A N 1
ATOM 1842 C CA . ALA A 1 240 ? -12.993 -1.879 7.600 1.00 98.69 240 ALA A CA 1
ATOM 1843 C C . ALA A 1 240 ? -13.855 -2.635 6.589 1.00 98.69 240 ALA A C 1
ATOM 1845 O O . ALA A 1 240 ? -15.062 -2.408 6.514 1.00 98.69 240 ALA A O 1
ATOM 1846 N N . ASN A 1 241 ? -13.237 -3.530 5.822 1.00 98.62 241 ASN A N 1
ATOM 1847 C CA . ASN A 1 241 ? -13.887 -4.394 4.849 1.00 98.62 241 ASN A CA 1
ATOM 1848 C C . ASN A 1 241 ? -13.724 -5.867 5.236 1.00 98.62 241 ASN A C 1
ATOM 1850 O O . ASN A 1 241 ? -12.629 -6.421 5.135 1.00 98.62 241 ASN A O 1
ATOM 1854 N N . SER A 1 242 ? -14.829 -6.500 5.625 1.00 98.19 242 SER A N 1
ATOM 1855 C CA . SER A 1 242 ? -14.873 -7.925 5.981 1.00 98.19 242 SER A CA 1
ATOM 1856 C C . SER A 1 242 ? -15.068 -8.864 4.785 1.00 98.19 242 SER A C 1
ATOM 1858 O O . SER A 1 242 ? -15.009 -10.075 4.950 1.00 98.19 242 SER A O 1
ATOM 1860 N N . GLY A 1 243 ? -15.331 -8.333 3.586 1.00 97.75 243 GLY A N 1
ATOM 1861 C CA . GLY A 1 243 ? -15.615 -9.136 2.389 1.00 97.75 243 GLY A CA 1
ATOM 1862 C C . GLY A 1 243 ? -14.443 -9.282 1.416 1.00 97.75 243 GLY A C 1
ATOM 1863 O O . GLY A 1 243 ? -14.552 -10.027 0.448 1.00 97.75 243 GLY A O 1
ATOM 1864 N N . TYR A 1 244 ? -13.338 -8.555 1.620 1.00 97.31 244 TYR A N 1
ATOM 1865 C CA . TYR A 1 244 ? -12.259 -8.498 0.626 1.00 97.31 244 TYR A CA 1
ATOM 1866 C C . TYR A 1 244 ? -11.332 -9.716 0.673 1.00 97.31 244 TYR A C 1
ATOM 1868 O O . TYR A 1 244 ? -10.855 -10.171 -0.372 1.00 97.31 244 TYR A O 1
ATOM 1876 N N . HIS A 1 245 ? -11.054 -10.217 1.878 1.00 96.44 245 HIS A N 1
ATOM 1877 C CA . HIS A 1 245 ? -10.124 -11.318 2.082 1.00 96.44 245 HIS A CA 1
ATOM 1878 C C . HIS A 1 245 ? -10.729 -12.652 1.605 1.00 96.44 245 HIS A C 1
ATOM 1880 O O . HIS A 1 245 ? -11.838 -12.980 2.031 1.00 96.44 245 HIS A O 1
ATOM 1886 N N . PRO A 1 246 ? -10.017 -13.468 0.799 1.00 93.25 246 PRO A N 1
ATOM 1887 C CA . PRO A 1 246 ? -10.561 -14.720 0.257 1.00 93.25 246 PRO A CA 1
ATOM 1888 C C . PRO A 1 246 ? -11.053 -15.727 1.305 1.00 93.25 246 PRO A C 1
ATOM 1890 O O . PRO A 1 246 ? -12.013 -16.447 1.060 1.00 93.25 246 PRO A O 1
ATOM 1893 N N . SER A 1 247 ? -10.411 -15.783 2.476 1.00 93.94 247 SER A N 1
ATOM 1894 C CA . SER A 1 247 ? -10.781 -16.737 3.534 1.00 93.94 247 SER A CA 1
ATOM 1895 C C . SER A 1 247 ? -12.080 -16.403 4.276 1.00 93.94 247 SER A C 1
ATOM 1897 O O . SER A 1 247 ? -12.555 -17.233 5.042 1.00 93.94 247 SER A O 1
ATOM 1899 N N . GLY A 1 248 ? -12.628 -15.191 4.121 1.00 94.12 248 GLY A N 1
ATOM 1900 C CA . GLY A 1 248 ? -13.855 -14.760 4.805 1.00 94.12 248 GLY A CA 1
ATOM 1901 C C . GLY A 1 248 ? -13.757 -14.598 6.331 1.00 94.12 248 GLY A C 1
ATOM 1902 O O . GLY A 1 248 ? -14.737 -14.207 6.957 1.00 94.12 248 GLY A O 1
ATOM 1903 N N . VAL A 1 249 ? -12.595 -14.869 6.938 1.00 97.25 249 VAL A N 1
ATOM 1904 C CA . VAL A 1 249 ? -12.369 -14.770 8.398 1.00 97.25 249 VAL A CA 1
ATOM 1905 C C . VAL A 1 249 ? -11.412 -13.641 8.796 1.00 97.25 249 VAL A C 1
ATOM 1907 O O . VAL A 1 249 ? -11.043 -13.525 9.964 1.00 97.25 249 VAL A O 1
ATOM 1910 N N . HIS A 1 250 ? -10.988 -12.821 7.831 1.00 97.81 250 HIS A N 1
ATOM 1911 C CA . HIS A 1 250 ? -10.122 -11.664 8.055 1.00 97.81 250 HIS A CA 1
ATOM 1912 C C . HIS A 1 250 ? -10.829 -10.371 7.662 1.00 97.81 250 HIS A C 1
ATOM 1914 O O . HIS A 1 250 ? -11.610 -10.324 6.710 1.00 97.81 250 HIS A O 1
ATOM 1920 N N . THR A 1 251 ? -10.485 -9.303 8.373 1.00 98.31 251 THR A N 1
ATOM 1921 C CA . THR A 1 251 ? -10.905 -7.941 8.067 1.00 98.31 251 THR A CA 1
ATOM 1922 C C . THR A 1 251 ? -9.708 -7.155 7.553 1.00 98.31 251 THR A C 1
ATOM 1924 O O . THR A 1 251 ? -8.710 -6.990 8.256 1.00 98.31 251 THR A O 1
ATOM 1927 N N . ASN A 1 252 ? -9.841 -6.603 6.348 1.00 98.25 252 ASN A N 1
ATOM 1928 C CA . ASN A 1 252 ? -8.891 -5.632 5.820 1.00 98.25 252 ASN A CA 1
ATOM 1929 C C . ASN A 1 252 ? -9.372 -4.237 6.198 1.00 98.25 252 ASN A C 1
ATOM 1931 O O . ASN A 1 252 ? -10.508 -3.876 5.890 1.00 98.25 252 ASN A O 1
ATOM 1935 N N . PHE A 1 253 ? -8.527 -3.429 6.823 1.00 98.44 253 PHE A N 1
ATOM 1936 C CA . PHE A 1 253 ? -8.881 -2.057 7.162 1.00 98.44 253 PHE A CA 1
ATOM 1937 C C . PHE A 1 253 ? -7.828 -1.068 6.675 1.00 98.44 253 PHE A C 1
ATOM 1939 O O . PHE A 1 253 ? -6.640 -1.372 6.604 1.00 98.44 253 PHE A O 1
ATOM 1946 N N . SER A 1 254 ? -8.279 0.136 6.328 1.00 98.25 254 SER A N 1
ATOM 1947 C CA . SER A 1 254 ? -7.413 1.242 5.924 1.00 98.25 254 SER A CA 1
ATOM 1948 C C . SER A 1 254 ? -7.757 2.492 6.712 1.00 98.25 254 SER A C 1
ATOM 1950 O O . SER A 1 254 ? -8.929 2.840 6.863 1.00 98.25 254 SER A O 1
ATOM 1952 N N . CYS A 1 255 ? -6.715 3.167 7.176 1.00 98.44 255 CYS A N 1
ATOM 1953 C CA . CYS A 1 255 ? -6.772 4.412 7.912 1.00 98.44 255 CYS A CA 1
ATOM 1954 C C . CYS A 1 255 ? -6.204 5.555 7.066 1.00 98.44 255 CYS A C 1
ATOM 1956 O O . CYS A 1 255 ? -5.214 5.399 6.338 1.00 98.44 255 CYS A O 1
ATOM 1958 N N . ARG A 1 256 ? -6.835 6.724 7.168 1.00 97.88 256 ARG A N 1
ATOM 1959 C CA . ARG A 1 256 ? -6.401 7.958 6.509 1.00 97.88 256 ARG A CA 1
ATOM 1960 C C . ARG A 1 256 ? -6.521 9.135 7.456 1.00 97.88 256 ARG A C 1
ATOM 1962 O O . ARG A 1 256 ? -7.564 9.326 8.081 1.00 97.88 256 ARG A O 1
ATOM 1969 N N . ILE A 1 257 ? -5.472 9.951 7.499 1.00 96.81 257 ILE A N 1
ATOM 1970 C CA . ILE A 1 257 ? -5.479 11.203 8.250 1.00 96.81 257 ILE A CA 1
ATOM 1971 C C . ILE A 1 257 ? -6.492 12.166 7.625 1.00 96.81 257 ILE A C 1
ATOM 1973 O O . ILE A 1 257 ? -6.581 12.293 6.388 1.00 96.81 257 ILE A O 1
ATOM 1977 N N . VAL A 1 258 ? -7.262 12.853 8.469 1.00 96.88 258 VAL A N 1
ATOM 1978 C CA . VAL A 1 258 ? -8.229 13.847 7.992 1.00 96.88 258 VAL A CA 1
ATOM 1979 C C . VAL A 1 258 ? -7.529 15.030 7.327 1.00 96.88 258 VAL A C 1
ATOM 1981 O O . VAL A 1 258 ? -6.456 15.469 7.741 1.00 96.88 258 VAL A O 1
ATOM 1984 N N . ALA A 1 259 ? -8.143 15.574 6.276 1.00 92.50 259 ALA A N 1
ATOM 1985 C CA . ALA A 1 259 ? -7.508 16.575 5.417 1.00 92.50 259 ALA A CA 1
ATOM 1986 C C . ALA A 1 259 ? -7.062 17.846 6.161 1.00 92.50 259 ALA A C 1
ATOM 1988 O O . ALA A 1 259 ? -6.069 18.458 5.772 1.00 92.50 259 ALA A O 1
ATOM 1989 N N . GLY A 1 260 ? -7.761 18.225 7.238 1.00 89.50 260 GLY A N 1
ATOM 1990 C CA . GLY A 1 260 ? -7.423 19.399 8.049 1.00 89.50 260 GLY A CA 1
ATOM 1991 C C . GLY A 1 260 ? -6.060 19.317 8.744 1.00 89.50 260 GLY A C 1
ATOM 1992 O O . GLY A 1 260 ? -5.456 20.355 8.989 1.00 89.50 260 GLY A O 1
ATOM 1993 N N . LEU A 1 261 ? -5.550 18.109 9.006 1.00 92.56 261 LEU A N 1
ATOM 1994 C CA . LEU A 1 261 ? -4.309 17.896 9.763 1.00 92.56 261 LEU A CA 1
ATOM 1995 C C . LEU A 1 261 ? -3.077 17.711 8.861 1.00 92.56 261 LEU A C 1
ATOM 1997 O O . LEU A 1 261 ? -1.948 17.838 9.320 1.00 92.56 261 LEU A O 1
ATOM 2001 N N . ARG A 1 262 ? -3.263 17.494 7.552 1.00 87.81 262 ARG A N 1
ATOM 2002 C CA . ARG A 1 262 ? -2.156 17.258 6.596 1.00 87.81 262 ARG A CA 1
ATOM 2003 C C . ARG A 1 262 ? -1.224 18.454 6.406 1.00 87.81 262 ARG A C 1
ATOM 2005 O O . ARG A 1 262 ? -0.121 18.295 5.904 1.00 87.81 262 ARG A O 1
ATOM 2012 N N . LYS A 1 263 ? -1.675 19.660 6.758 1.00 86.25 263 LYS A N 1
ATOM 2013 C CA . LYS A 1 263 ? -0.873 20.890 6.651 1.00 86.25 263 LYS A CA 1
ATOM 2014 C C . LYS A 1 263 ? 0.010 21.147 7.874 1.00 86.25 263 LYS A C 1
ATOM 2016 O O . LYS A 1 263 ? 0.819 22.065 7.826 1.00 86.25 263 LYS A O 1
ATOM 2021 N N . MET A 1 264 ? -0.163 20.377 8.949 1.00 89.50 264 MET A N 1
ATOM 2022 C CA . MET A 1 264 ? 0.672 20.486 10.148 1.00 89.50 264 MET A CA 1
ATOM 2023 C C . MET A 1 264 ? 2.116 20.103 9.833 1.00 89.50 264 MET A C 1
ATOM 2025 O O . MET A 1 264 ? 2.356 19.360 8.876 1.00 89.50 264 MET A O 1
ATOM 2029 N N . SER A 1 265 ? 3.067 20.603 10.622 1.00 86.56 265 SER A N 1
ATOM 2030 C CA . SER A 1 265 ? 4.462 20.164 10.532 1.00 86.56 265 SER A CA 1
ATOM 2031 C C . SER A 1 265 ? 4.574 18.660 10.808 1.00 86.56 265 SER A C 1
ATOM 2033 O O . SER A 1 265 ? 3.701 18.090 11.458 1.00 86.56 265 SER A O 1
ATOM 2035 N N . ASP A 1 266 ? 5.629 18.003 10.321 1.00 82.19 266 ASP A N 1
ATOM 2036 C CA . ASP A 1 266 ? 5.811 16.553 10.523 1.00 82.19 266 ASP A CA 1
ATOM 2037 C C . ASP A 1 266 ? 5.841 16.169 12.014 1.00 82.19 266 ASP A C 1
ATOM 2039 O O . ASP A 1 266 ? 5.311 15.137 12.402 1.00 82.19 266 ASP A O 1
ATOM 2043 N N . THR A 1 267 ? 6.372 17.053 12.866 1.00 84.19 267 THR A N 1
ATOM 2044 C CA . THR A 1 267 ? 6.450 16.867 14.323 1.00 84.19 267 THR A CA 1
ATOM 2045 C C . THR A 1 267 ? 5.113 17.016 15.049 1.00 84.19 267 THR A C 1
ATOM 2047 O O . THR A 1 267 ? 4.958 16.498 16.148 1.00 84.19 267 THR A O 1
ATOM 2050 N N . GLU A 1 268 ? 4.158 17.751 14.476 1.00 89.31 268 GLU A N 1
ATOM 2051 C CA . GLU A 1 268 ? 2.833 17.985 15.078 1.00 89.31 268 GLU A CA 1
ATOM 2052 C C . GLU A 1 268 ? 1.742 17.115 14.444 1.00 89.31 268 GLU A C 1
ATOM 2054 O O . GLU A 1 268 ? 0.672 16.913 15.024 1.00 89.31 268 GLU A O 1
ATOM 2059 N N . ARG A 1 269 ? 1.983 16.635 13.221 1.00 93.88 269 ARG A N 1
ATOM 2060 C CA . ARG A 1 269 ? 1.037 15.827 12.461 1.00 93.88 269 ARG A CA 1
ATOM 2061 C C . ARG A 1 269 ? 0.860 14.470 13.158 1.00 93.88 269 ARG A C 1
ATOM 2063 O O . ARG A 1 269 ? 1.852 13.798 13.425 1.00 93.88 269 ARG A O 1
ATOM 2070 N N . PRO A 1 270 ? -0.382 14.022 13.416 1.00 94.81 270 PRO A N 1
ATOM 2071 C CA . PRO A 1 270 ? -0.603 12.741 14.074 1.00 94.81 270 PRO A CA 1
ATOM 2072 C C . PRO A 1 270 ? 0.009 11.562 13.312 1.00 94.81 270 PRO A C 1
ATOM 2074 O O . PRO A 1 270 ? -0.273 11.371 12.125 1.00 94.81 270 PRO A O 1
ATOM 2077 N N . ASN A 1 271 ? 0.773 10.731 14.023 1.00 95.25 271 ASN A N 1
ATOM 2078 C CA . ASN A 1 271 ? 1.234 9.445 13.522 1.00 95.25 271 ASN A CA 1
ATOM 2079 C C . ASN A 1 271 ? 0.146 8.385 13.750 1.00 95.25 271 ASN A C 1
ATOM 2081 O O . ASN A 1 271 ? -0.096 7.927 14.867 1.00 95.25 271 ASN A O 1
ATOM 2085 N N . LEU A 1 272 ? -0.527 7.979 12.675 1.00 97.19 272 LEU A N 1
ATOM 2086 C CA . LEU A 1 272 ? -1.611 7.004 12.748 1.00 97.19 272 LEU A CA 1
ATOM 2087 C C . LEU A 1 272 ? -1.136 5.627 13.210 1.00 97.19 272 LEU A C 1
ATOM 2089 O O . LEU A 1 272 ? -1.918 4.911 13.825 1.00 97.19 272 LEU A O 1
ATOM 2093 N N . ILE A 1 273 ? 0.115 5.250 12.932 1.00 95.50 273 ILE A N 1
ATOM 2094 C CA . ILE A 1 273 ? 0.679 3.972 13.387 1.00 95.50 273 ILE A CA 1
ATOM 2095 C C . ILE A 1 273 ? 0.741 3.961 14.918 1.00 95.50 273 ILE A C 1
ATOM 2097 O O . ILE A 1 273 ? 0.271 3.017 15.550 1.00 95.50 273 ILE A O 1
ATOM 2101 N N . GLU A 1 274 ? 1.238 5.045 15.516 1.00 96.06 274 GLU A N 1
ATOM 2102 C CA . GLU A 1 274 ? 1.288 5.212 16.972 1.00 96.06 274 GLU A CA 1
ATOM 2103 C C . GLU A 1 274 ? -0.111 5.213 17.591 1.00 96.06 274 GLU A C 1
ATOM 2105 O O . GLU A 1 274 ? -0.336 4.507 18.571 1.00 96.06 274 GLU A O 1
ATOM 2110 N N . ILE A 1 275 ? -1.078 5.916 16.988 1.00 97.31 275 ILE A N 1
ATOM 2111 C CA . ILE A 1 275 ? -2.470 5.932 17.473 1.00 97.31 275 ILE A CA 1
ATOM 2112 C C . ILE A 1 275 ? -3.081 4.526 17.458 1.00 97.31 275 ILE A C 1
ATOM 2114 O O . ILE A 1 275 ? -3.739 4.124 18.417 1.00 97.31 275 ILE A O 1
ATOM 2118 N N . LEU A 1 276 ? -2.883 3.760 16.380 1.00 97.75 276 LEU A N 1
ATOM 2119 C CA . LEU A 1 276 ? -3.395 2.390 16.310 1.00 97.75 276 LEU A CA 1
ATOM 2120 C C . LEU A 1 276 ? -2.740 1.492 17.366 1.00 97.75 276 LEU A C 1
ATOM 2122 O O . LEU A 1 276 ? -3.445 0.721 18.014 1.00 97.75 276 LEU A O 1
ATOM 2126 N N . ASN A 1 277 ? -1.431 1.630 17.586 1.00 96.62 277 ASN A N 1
ATOM 2127 C CA . ASN A 1 277 ? -0.718 0.903 18.637 1.00 96.62 277 ASN A CA 1
ATOM 2128 C C . ASN A 1 277 ? -1.170 1.315 20.051 1.00 96.62 277 ASN A C 1
ATOM 2130 O O . ASN A 1 277 ? -1.275 0.464 20.933 1.00 96.62 277 ASN A O 1
ATOM 2134 N N . GLU A 1 278 ? -1.516 2.587 20.265 1.00 96.94 278 GLU A N 1
ATOM 2135 C CA . GLU A 1 278 ? -2.083 3.081 21.527 1.00 96.94 278 GLU A CA 1
ATOM 2136 C C . GLU A 1 278 ? -3.444 2.440 21.838 1.00 96.94 278 GLU A C 1
ATOM 2138 O O . GLU A 1 278 ? -3.731 2.117 22.987 1.00 96.94 278 GLU A O 1
ATOM 2143 N N . TYR A 1 279 ? -4.307 2.236 20.841 1.00 97.81 279 TYR A N 1
ATOM 2144 C CA . TYR A 1 279 ? -5.555 1.497 21.058 1.00 97.81 279 TYR A CA 1
ATOM 2145 C C . TYR A 1 279 ? -5.327 -0.008 21.183 1.00 97.81 279 TYR A C 1
ATOM 2147 O O . TYR A 1 279 ? -6.010 -0.668 21.963 1.00 97.81 279 TYR A O 1
ATOM 2155 N N . ALA A 1 280 ? -4.362 -0.556 20.444 1.00 96.88 280 ALA A N 1
ATOM 2156 C CA . ALA A 1 280 ? -4.028 -1.972 20.505 1.00 96.88 280 ALA A CA 1
ATOM 2157 C C . ALA A 1 280 ? -3.528 -2.380 21.898 1.00 96.88 280 ALA A C 1
ATOM 2159 O O . ALA A 1 280 ? -3.881 -3.454 22.376 1.00 96.88 280 ALA A O 1
ATOM 2160 N N . SER A 1 281 ? -2.784 -1.509 22.587 1.00 95.75 281 SER A N 1
ATOM 2161 C CA . SER A 1 281 ? -2.331 -1.754 23.965 1.00 95.75 281 SER A CA 1
ATOM 2162 C C . SER A 1 281 ? -3.467 -1.775 24.998 1.00 95.75 281 SER A C 1
ATOM 2164 O O . SER A 1 281 ? -3.274 -2.271 26.106 1.00 95.75 281 SER A O 1
ATOM 2166 N N . LYS A 1 282 ? -4.662 -1.281 24.639 1.00 96.19 282 LYS A N 1
ATOM 2167 C CA . LYS A 1 282 ? -5.882 -1.325 25.467 1.00 96.19 282 LYS A CA 1
ATOM 2168 C C . LYS A 1 282 ? -6.724 -2.579 25.214 1.00 96.19 282 LYS A C 1
ATOM 2170 O O . LYS A 1 282 ? -7.740 -2.776 25.881 1.00 96.19 282 LYS A O 1
ATOM 2175 N N . VAL A 1 283 ? -6.345 -3.423 24.252 1.00 97.06 283 VAL A N 1
ATOM 2176 C CA . VAL A 1 283 ? -7.015 -4.708 24.028 1.00 97.06 283 VAL A CA 1
ATOM 2177 C C . VAL A 1 283 ? -6.734 -5.622 25.220 1.00 97.06 283 VAL A C 1
ATOM 2179 O O . VAL A 1 283 ? -5.590 -5.818 25.614 1.00 97.06 283 VAL A O 1
ATOM 2182 N N . THR A 1 284 ? -7.787 -6.200 25.800 1.00 92.94 284 THR A N 1
ATOM 2183 C CA . THR A 1 284 ? -7.692 -7.011 27.027 1.00 92.94 284 THR A CA 1
ATOM 2184 C C . THR A 1 284 ? -6.888 -8.299 26.852 1.00 92.94 284 THR A C 1
ATOM 2186 O O . THR A 1 284 ? -6.359 -8.837 27.819 1.00 92.94 284 THR A O 1
ATOM 2189 N N . ASP A 1 285 ? -6.830 -8.827 25.631 1.00 92.94 285 ASP A N 1
ATOM 2190 C CA . ASP A 1 285 ? -6.019 -9.994 25.310 1.00 92.94 285 ASP A CA 1
ATOM 2191 C C . ASP A 1 285 ? -4.548 -9.594 25.147 1.00 92.94 285 ASP A C 1
ATOM 2193 O O . ASP A 1 285 ? -4.160 -9.005 24.138 1.00 92.94 285 ASP A O 1
ATOM 2197 N N . ALA A 1 286 ? -3.721 -9.977 26.121 1.00 89.94 286 ALA A N 1
ATOM 2198 C CA . ALA A 1 286 ? -2.289 -9.687 26.135 1.00 89.94 286 ALA A CA 1
ATOM 2199 C C . ALA A 1 286 ? -1.526 -10.243 24.916 1.00 89.94 286 ALA A C 1
ATOM 2201 O O . ALA A 1 286 ? -0.458 -9.733 24.584 1.00 89.94 286 ALA A O 1
ATOM 2202 N N . LYS A 1 287 ? -2.064 -11.261 24.228 1.00 93.06 287 LYS A N 1
ATOM 2203 C CA . LYS A 1 287 ? -1.463 -11.845 23.017 1.00 93.06 287 LYS A CA 1
ATOM 2204 C C . LYS A 1 287 ? -1.957 -11.199 21.723 1.00 93.06 287 LYS A C 1
ATOM 2206 O O . LYS A 1 287 ? -1.563 -11.639 20.645 1.00 93.06 287 LYS A O 1
ATOM 2211 N N . PHE A 1 288 ? -2.809 -10.173 21.797 1.00 95.50 288 PHE A N 1
ATOM 2212 C CA . PHE A 1 288 ? -3.338 -9.489 20.616 1.00 95.50 288 PHE A CA 1
ATOM 2213 C C . PHE A 1 288 ? -2.214 -8.981 19.708 1.00 95.50 288 PHE A C 1
ATOM 2215 O O . PHE A 1 288 ? -2.160 -9.367 18.544 1.00 95.50 288 PHE A O 1
ATOM 2222 N N . LEU A 1 289 ? -1.292 -8.177 20.251 1.00 93.56 289 LEU A N 1
ATOM 2223 C CA . LEU A 1 289 ? -0.185 -7.584 19.491 1.00 93.56 289 LEU A CA 1
ATOM 2224 C C . LEU A 1 289 ? 0.739 -8.642 18.876 1.00 93.56 289 LEU A C 1
ATOM 2226 O O . LEU A 1 289 ? 1.182 -8.478 17.744 1.00 93.56 289 LEU A O 1
ATOM 2230 N N . GLU A 1 290 ? 0.989 -9.737 19.596 1.00 92.44 290 GLU A N 1
ATOM 2231 C CA . GLU A 1 290 ? 1.777 -10.868 19.098 1.00 92.44 290 GLU A CA 1
ATOM 2232 C C . GLU A 1 290 ? 1.092 -11.540 17.899 1.00 92.44 290 GLU A C 1
ATOM 2234 O O . GLU A 1 290 ? 1.734 -11.764 16.875 1.00 92.44 290 GLU A O 1
ATOM 2239 N N . ARG A 1 291 ? -0.218 -11.814 17.995 1.00 93.19 291 ARG A N 1
ATOM 2240 C CA . ARG A 1 291 ? -0.977 -12.469 16.917 1.00 93.19 291 ARG A CA 1
ATOM 2241 C C . ARG A 1 291 ? -1.134 -11.607 15.677 1.00 93.19 291 ARG A C 1
ATOM 2243 O O . ARG A 1 291 ? -1.000 -12.125 14.575 1.00 93.19 291 ARG A O 1
ATOM 2250 N N . VAL A 1 292 ? -1.470 -10.326 15.840 1.00 93.06 292 VAL A N 1
ATOM 2251 C CA . VAL A 1 292 ? -1.667 -9.437 14.684 1.00 93.06 292 VAL A CA 1
ATOM 2252 C C . VAL A 1 292 ? -0.335 -9.020 14.060 1.00 93.06 292 VAL A C 1
ATOM 2254 O O . VAL A 1 292 ? -0.259 -8.805 12.850 1.00 93.06 292 VAL A O 1
ATOM 2257 N N . GLY A 1 293 ? 0.715 -8.940 14.882 1.00 89.69 293 GLY A N 1
ATOM 2258 C CA . GLY A 1 293 ? 2.104 -8.791 14.477 1.00 89.69 293 GLY A CA 1
ATOM 2259 C C . GLY A 1 293 ? 2.325 -7.770 13.362 1.00 89.69 293 GLY A C 1
ATOM 2260 O O . GLY A 1 293 ? 1.868 -6.628 13.411 1.00 89.69 293 GLY A O 1
ATOM 2261 N N . GLY A 1 294 ? 3.062 -8.197 12.337 1.00 85.19 294 GLY A N 1
ATOM 2262 C CA . GLY A 1 294 ? 3.436 -7.351 11.207 1.00 85.19 294 GLY A CA 1
ATOM 2263 C C . GLY A 1 294 ? 2.319 -7.066 10.204 1.00 85.19 294 GLY A C 1
ATOM 2264 O O . GLY A 1 294 ? 2.597 -6.348 9.251 1.00 85.19 294 GLY A O 1
ATOM 2265 N N . ASP A 1 295 ? 1.106 -7.586 10.395 1.00 90.31 295 ASP A N 1
ATOM 2266 C CA . ASP A 1 295 ? -0.036 -7.335 9.505 1.00 90.31 295 ASP A CA 1
ATOM 2267 C C . ASP A 1 295 ? -0.976 -6.246 10.059 1.00 90.31 295 ASP A C 1
ATOM 2269 O O . ASP A 1 295 ? -1.995 -5.915 9.447 1.00 90.31 295 ASP A O 1
ATOM 2273 N N . PHE A 1 296 ? -0.617 -5.640 11.197 1.00 94.06 296 PHE A N 1
ATOM 2274 C CA . PHE A 1 296 ? -1.330 -4.539 11.842 1.00 94.06 296 PHE A CA 1
ATOM 2275 C C . PHE A 1 296 ? -0.535 -3.229 11.802 1.00 94.06 296 PHE A C 1
ATOM 2277 O O . PHE A 1 296 ? 0.676 -3.205 12.016 1.00 94.06 296 PHE A O 1
ATOM 2284 N N . ALA A 1 297 ? -1.248 -2.125 11.557 1.00 91.69 297 ALA A N 1
ATOM 2285 C CA . ALA A 1 297 ? -0.724 -0.760 11.545 1.00 91.69 297 ALA A CA 1
ATOM 2286 C C . ALA A 1 297 ? 0.523 -0.572 10.656 1.00 91.69 297 ALA A C 1
ATOM 2288 O O . ALA A 1 297 ? 1.464 0.129 11.028 1.00 91.69 297 ALA A O 1
ATOM 2289 N N . LYS A 1 298 ? 0.516 -1.155 9.450 1.00 87.00 298 LYS A N 1
ATOM 2290 C CA . LYS A 1 298 ? 1.600 -1.004 8.465 1.00 87.00 298 LYS A CA 1
ATOM 2291 C C . LYS A 1 298 ? 1.266 -0.021 7.349 1.00 87.00 298 LYS A C 1
ATOM 2293 O O . LYS A 1 298 ? 0.129 0.052 6.880 1.00 87.00 298 LYS A O 1
ATOM 2298 N N . GLY A 1 299 ? 2.283 0.724 6.916 1.00 87.06 299 GLY A N 1
ATOM 2299 C CA . GLY A 1 299 ? 2.189 1.719 5.853 1.00 87.06 299 GLY A CA 1
ATOM 2300 C C . GLY A 1 299 ? 2.982 2.977 6.193 1.00 87.06 299 GLY A C 1
ATOM 2301 O O . GLY A 1 299 ? 4.119 2.900 6.650 1.00 87.06 299 GLY A O 1
ATOM 2302 N N . HIS A 1 300 ? 2.358 4.134 5.992 1.00 89.56 300 HIS A N 1
ATOM 2303 C CA . HIS A 1 300 ? 2.920 5.443 6.320 1.00 89.56 300 HIS A CA 1
ATOM 2304 C C . HIS A 1 300 ? 2.230 6.056 7.539 1.00 89.56 300 HIS A C 1
ATOM 2306 O O . HIS A 1 300 ? 1.072 5.741 7.840 1.00 89.56 300 HIS A O 1
ATOM 2312 N N . LYS A 1 301 ? 2.898 7.030 8.167 1.00 91.81 301 LYS A N 1
ATOM 2313 C CA . LYS A 1 301 ? 2.385 7.781 9.326 1.00 91.81 301 LYS A CA 1
ATOM 2314 C C . LYS A 1 301 ? 0.994 8.385 9.096 1.00 91.81 301 LYS A C 1
ATOM 2316 O O . LYS A 1 301 ? 0.206 8.452 10.023 1.00 91.81 301 LYS A O 1
ATOM 2321 N N . GLU A 1 302 ? 0.645 8.759 7.865 1.00 92.88 302 GLU A N 1
ATOM 2322 C CA . GLU A 1 302 ? -0.655 9.364 7.505 1.00 92.88 302 GLU A CA 1
ATOM 2323 C C . GLU A 1 302 ? -1.670 8.398 6.875 1.00 92.88 302 GLU A C 1
ATOM 2325 O O . GLU A 1 302 ? -2.842 8.739 6.652 1.00 92.88 302 GLU A O 1
ATOM 2330 N N . ALA A 1 303 ? -1.202 7.208 6.518 1.00 93.69 303 ALA A N 1
ATOM 2331 C CA . ALA A 1 303 ? -1.883 6.275 5.642 1.00 93.69 303 ALA A CA 1
ATOM 2332 C C . ALA A 1 303 ? -1.425 4.855 5.985 1.00 93.69 303 ALA A C 1
ATOM 2334 O O . ALA A 1 303 ? -0.482 4.330 5.402 1.00 93.69 303 ALA A O 1
ATOM 2335 N N . THR A 1 304 ? -2.124 4.239 6.931 1.00 95.88 304 THR A N 1
ATOM 2336 C CA . THR A 1 304 ? -1.804 2.910 7.467 1.00 95.88 304 THR A CA 1
ATOM 2337 C C . THR A 1 304 ? -3.024 1.988 7.370 1.00 95.88 304 THR A C 1
ATOM 2339 O O . THR A 1 304 ? -4.072 2.386 6.847 1.00 95.88 304 THR A O 1
ATOM 2342 N N . GLY A 1 305 ? -2.910 0.750 7.825 1.00 96.19 305 GLY A N 1
ATOM 2343 C CA . GLY A 1 305 ? -3.990 -0.227 7.811 1.00 96.19 305 GLY A CA 1
ATOM 2344 C C . GLY A 1 305 ? -3.533 -1.583 8.319 1.00 96.19 305 GLY A C 1
ATOM 2345 O O . GLY A 1 305 ? -2.491 -1.695 8.966 1.00 96.19 305 GLY A O 1
ATOM 2346 N N . GLY A 1 306 ? -4.314 -2.612 8.016 1.00 96.06 306 GLY A N 1
ATOM 2347 C CA . GLY A 1 306 ? -3.938 -3.976 8.348 1.00 96.06 306 GLY A CA 1
ATOM 2348 C C . GLY A 1 306 ? -4.878 -5.033 7.794 1.00 96.06 306 GLY A C 1
ATOM 2349 O O . GLY A 1 306 ? -5.961 -4.730 7.280 1.00 96.06 306 GLY A O 1
ATOM 2350 N N . ILE A 1 307 ? -4.429 -6.278 7.909 1.00 96.31 307 ILE A N 1
ATOM 2351 C CA . ILE A 1 307 ? -5.160 -7.494 7.561 1.00 96.31 307 ILE A CA 1
ATOM 2352 C C . ILE A 1 307 ? -5.066 -8.404 8.779 1.00 96.31 307 ILE A C 1
ATOM 2354 O O . ILE A 1 307 ? -4.022 -8.982 9.044 1.00 96.31 307 ILE A O 1
ATOM 2358 N N . ILE A 1 308 ? -6.142 -8.494 9.555 1.00 97.12 308 ILE A N 1
ATOM 2359 C CA . ILE A 1 308 ? -6.151 -9.264 10.806 1.00 97.12 308 ILE A CA 1
ATOM 2360 C C . ILE A 1 308 ? -7.398 -10.135 10.877 1.00 97.12 308 ILE A C 1
ATOM 2362 O O . ILE A 1 308 ? -8.370 -9.887 10.157 1.00 97.12 308 ILE A O 1
ATOM 2366 N N . LEU A 1 309 ? -7.395 -11.144 11.751 1.00 97.44 309 LEU A N 1
ATOM 2367 C CA . LEU A 1 309 ? -8.587 -11.953 12.004 1.00 97.44 309 LEU A CA 1
ATOM 2368 C C . LEU A 1 309 ? -9.766 -11.054 12.377 1.00 97.44 309 LEU A C 1
ATOM 2370 O O . LEU A 1 309 ? -9.626 -10.104 13.150 1.00 97.44 309 LEU A O 1
ATOM 2374 N N . THR A 1 310 ? -10.952 -11.365 11.859 1.00 98.19 310 THR A N 1
ATOM 2375 C CA . THR A 1 310 ? -12.155 -10.575 12.143 1.00 98.19 310 THR A CA 1
ATOM 2376 C C . THR A 1 310 ? -12.447 -10.531 13.644 1.00 98.19 310 THR A C 1
ATOM 2378 O O . THR A 1 310 ? -12.805 -9.476 14.157 1.00 98.19 310 THR A O 1
ATOM 2381 N N . SER A 1 311 ? -12.205 -11.622 14.376 1.00 97.31 311 SER A N 1
ATOM 2382 C CA . SER A 1 311 ? -12.329 -11.651 15.840 1.00 97.31 311 SER A CA 1
ATOM 2383 C C . SER A 1 311 ? -11.383 -10.672 16.542 1.00 97.31 311 SER A C 1
ATOM 2385 O O . SER A 1 311 ? -11.792 -9.987 17.479 1.00 97.31 311 SER A O 1
ATOM 2387 N N . ASP A 1 312 ? -10.138 -10.574 16.075 1.00 97.94 312 ASP A N 1
ATOM 2388 C CA . ASP A 1 312 ? -9.149 -9.638 16.612 1.00 97.94 312 ASP A CA 1
ATOM 2389 C C . ASP A 1 312 ? -9.522 -8.191 16.264 1.00 97.94 312 ASP A C 1
ATOM 2391 O O . ASP A 1 312 ? -9.449 -7.310 17.123 1.00 97.94 312 ASP A O 1
ATOM 2395 N N . PHE A 1 313 ? -10.037 -7.946 15.055 1.00 98.38 313 PHE A N 1
ATOM 2396 C CA . PHE A 1 313 ? -10.570 -6.636 14.683 1.00 98.38 313 PHE A CA 1
ATOM 2397 C C . PHE A 1 313 ? -11.721 -6.196 15.598 1.00 98.38 313 PHE A C 1
ATOM 2399 O O . PHE A 1 313 ? -11.755 -5.046 16.033 1.00 98.38 313 PHE A O 1
ATOM 2406 N N . GLU A 1 314 ? -12.640 -7.094 15.961 1.00 98.12 314 GLU A N 1
ATOM 2407 C CA . GLU A 1 314 ? -13.721 -6.748 16.890 1.00 98.12 314 GLU A CA 1
ATOM 2408 C C . GLU A 1 314 ? -13.217 -6.456 18.312 1.00 98.12 314 GLU A C 1
ATOM 2410 O O . GLU A 1 314 ? -13.739 -5.556 18.974 1.00 98.12 314 GLU A O 1
ATOM 2415 N N . ASN A 1 315 ? -12.177 -7.151 18.781 1.00 97.81 315 ASN A N 1
ATOM 2416 C CA . ASN A 1 315 ? -11.528 -6.824 20.056 1.00 97.81 315 ASN A CA 1
ATOM 2417 C C . ASN A 1 315 ? -10.876 -5.436 20.016 1.00 97.81 315 ASN A C 1
ATOM 2419 O O . ASN A 1 315 ? -11.010 -4.657 20.961 1.00 97.81 315 ASN A O 1
ATOM 2423 N N . PHE A 1 316 ? -10.242 -5.095 18.896 1.00 98.31 316 PHE A N 1
ATOM 2424 C CA . PHE A 1 316 ? -9.651 -3.780 18.675 1.00 98.31 316 PHE A CA 1
ATOM 2425 C C . PHE A 1 316 ? -10.702 -2.656 18.647 1.00 98.31 316 PHE A C 1
ATOM 2427 O O . PHE A 1 316 ? -10.521 -1.608 19.266 1.00 98.31 316 PHE A O 1
ATOM 2434 N N . VAL A 1 317 ? -11.854 -2.887 18.011 1.00 98.38 317 VAL A N 1
ATOM 2435 C CA . VAL A 1 317 ? -12.985 -1.940 18.010 1.00 98.38 317 VAL A CA 1
ATOM 2436 C C . VAL A 1 317 ? -13.531 -1.713 19.417 1.00 98.38 317 VAL A C 1
ATOM 2438 O O . VAL A 1 317 ? -13.837 -0.570 19.767 1.00 98.38 317 VAL A O 1
ATOM 2441 N N . LYS A 1 318 ? -13.631 -2.766 20.237 1.00 97.94 318 LYS A N 1
ATOM 2442 C CA . LYS A 1 318 ? -14.037 -2.632 21.645 1.00 97.94 318 LYS A CA 1
ATOM 2443 C C . LYS A 1 318 ? -13.042 -1.787 22.440 1.00 97.94 318 LYS A C 1
ATOM 2445 O O . LYS A 1 318 ? -13.477 -0.923 23.188 1.00 97.94 318 LYS A O 1
ATOM 2450 N N . ALA A 1 319 ? -11.739 -1.980 22.232 1.00 97.44 319 ALA A N 1
ATOM 2451 C CA . ALA A 1 319 ? -10.694 -1.185 22.884 1.00 97.44 319 ALA A CA 1
ATOM 2452 C C . ALA A 1 319 ? -10.718 0.305 22.481 1.00 97.44 319 ALA A C 1
ATOM 2454 O O . ALA A 1 319 ? -10.361 1.172 23.276 1.00 97.44 319 ALA A O 1
ATOM 2455 N N . MET A 1 320 ? -11.173 0.613 21.261 1.00 97.62 320 MET A N 1
ATOM 2456 C CA . MET A 1 320 ? -11.452 1.983 20.803 1.00 97.62 320 MET A CA 1
ATOM 2457 C C . MET A 1 320 ? -12.781 2.550 21.326 1.00 97.62 320 MET A C 1
ATOM 2459 O O . MET A 1 320 ? -13.060 3.735 21.123 1.00 97.62 320 MET A O 1
ATOM 2463 N N . GLU A 1 321 ? -13.620 1.716 21.947 1.00 97.75 321 GLU A N 1
ATOM 2464 C CA . GLU A 1 321 ? -14.952 2.084 22.430 1.00 97.75 321 GLU A CA 1
ATOM 2465 C C . GLU A 1 321 ? -15.820 2.717 21.324 1.00 97.75 321 GLU A C 1
ATOM 2467 O O . GLU A 1 321 ? -16.533 3.700 21.540 1.00 97.75 321 GLU A O 1
ATOM 2472 N N . ILE A 1 322 ? -15.742 2.176 20.100 1.00 97.88 322 ILE A N 1
ATOM 2473 C CA . ILE A 1 322 ? -16.504 2.699 18.958 1.00 97.88 322 ILE A CA 1
ATOM 2474 C C . ILE A 1 322 ? -18.011 2.636 19.247 1.00 97.88 322 ILE A C 1
ATOM 2476 O O . ILE A 1 322 ? -18.557 1.577 19.552 1.00 97.88 322 ILE A O 1
ATOM 2480 N N . GLY A 1 323 ? -18.697 3.768 19.082 1.00 96.00 323 GLY A N 1
ATOM 2481 C CA . GLY A 1 323 ? -20.140 3.903 19.286 1.00 96.00 323 GLY A CA 1
ATOM 2482 C C . GLY A 1 323 ? -20.556 4.133 20.741 1.00 96.00 323 GLY A C 1
ATOM 2483 O O . GLY A 1 323 ? -21.738 4.376 20.994 1.00 96.00 323 GLY A O 1
ATOM 2484 N N . ILE A 1 324 ? -19.616 4.110 21.690 1.00 95.50 324 ILE A N 1
ATOM 2485 C CA . ILE A 1 324 ? -19.881 4.447 23.090 1.00 95.50 324 ILE A CA 1
ATOM 2486 C C . ILE A 1 324 ? -19.880 5.972 23.233 1.00 95.50 324 ILE A C 1
ATOM 2488 O O . ILE A 1 324 ? -18.948 6.656 22.809 1.00 95.50 324 ILE A O 1
ATOM 2492 N N . LYS A 1 325 ? -20.948 6.527 23.816 1.00 89.50 325 LYS A N 1
ATOM 2493 C CA . LYS A 1 325 ? -21.038 7.969 24.072 1.00 89.50 325 LYS A CA 1
ATOM 2494 C C . LYS A 1 325 ? -20.046 8.362 25.175 1.00 89.50 325 LYS A C 1
ATOM 2496 O O . LYS A 1 325 ? 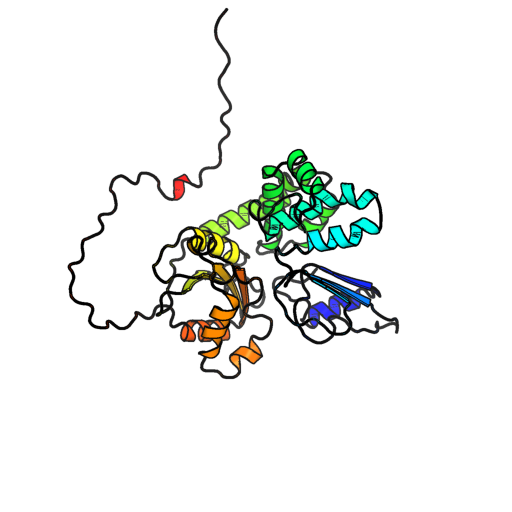-19.915 7.614 26.142 1.00 89.50 325 LYS A O 1
ATOM 2501 N N . PRO A 1 326 ? -19.372 9.520 25.070 1.00 82.38 326 PRO A N 1
ATOM 2502 C CA . PRO A 1 326 ? -18.588 10.044 26.182 1.00 82.38 326 PRO A CA 1
ATOM 2503 C C . PRO A 1 326 ? -19.501 10.288 27.389 1.00 82.38 326 PRO A C 1
ATOM 2505 O O . PRO A 1 326 ? -20.679 10.616 27.215 1.00 82.38 326 PRO A O 1
ATOM 2508 N N . ASP A 1 327 ? -18.961 10.136 28.600 1.00 78.50 327 ASP A N 1
ATOM 2509 C CA . ASP A 1 327 ? -19.719 10.457 29.806 1.00 78.50 327 ASP A CA 1
ATOM 2510 C C . ASP A 1 327 ? -20.106 11.931 29.754 1.00 78.50 327 ASP A C 1
ATOM 2512 O O . ASP A 1 327 ? -19.274 12.799 29.469 1.00 78.50 327 ASP A O 1
ATOM 2516 N N . THR A 1 328 ? -21.375 12.223 30.023 1.00 56.25 328 THR A N 1
ATOM 2517 C CA . THR A 1 328 ? -21.830 13.580 30.309 1.00 56.25 328 THR A CA 1
ATOM 2518 C C . THR A 1 328 ? -21.198 14.025 31.621 1.00 56.25 328 THR A C 1
ATOM 2520 O O . THR A 1 328 ? -21.823 13.957 32.675 1.00 56.25 328 THR A O 1
ATOM 2523 N N . THR A 1 329 ? -19.946 14.473 31.578 1.00 46.53 329 THR A N 1
ATOM 2524 C CA . THR A 1 329 ? -19.467 15.420 32.578 1.00 46.53 329 THR A CA 1
ATOM 2525 C C . THR A 1 329 ? -20.324 16.671 32.435 1.00 46.53 329 THR A C 1
ATOM 2527 O O . THR A 1 329 ? -20.570 17.135 31.317 1.00 46.53 329 THR A O 1
ATOM 2530 N N . GLU A 1 330 ? -20.868 17.139 33.561 1.00 41.28 330 GLU A N 1
ATOM 2531 C CA . GLU A 1 330 ? -21.762 18.291 33.675 1.00 41.28 330 GLU A CA 1
ATOM 2532 C C . GLU A 1 330 ? -21.207 19.488 32.895 1.00 41.28 330 GLU A C 1
ATOM 2534 O O . GLU A 1 330 ? -20.386 20.271 33.367 1.00 41.28 330 GLU A O 1
ATOM 2539 N N . SER A 1 331 ? -21.647 19.621 31.649 1.00 38.62 331 SER A N 1
ATOM 2540 C CA . SER A 1 331 ? -21.411 20.803 30.848 1.00 38.62 331 SER A CA 1
ATOM 2541 C C . SER A 1 331 ? -22.596 21.709 31.103 1.00 38.62 331 SER A C 1
ATOM 2543 O O . SER A 1 331 ? -23.727 21.405 30.724 1.00 38.62 331 SER A O 1
ATOM 2545 N N . ASN A 1 332 ? -22.303 22.805 31.805 1.00 35.88 332 ASN A N 1
ATOM 2546 C CA . ASN A 1 332 ? -23.157 23.970 31.957 1.00 35.88 332 ASN A CA 1
ATOM 2547 C C . ASN A 1 332 ? -24.074 24.140 30.746 1.00 35.88 332 ASN A C 1
ATOM 2549 O O . ASN A 1 332 ? -23.615 24.263 29.607 1.00 35.88 332 ASN A O 1
ATOM 2553 N N . SER A 1 333 ? -25.373 24.166 31.027 1.00 35.84 333 SER A N 1
ATOM 2554 C CA . SER A 1 333 ? -26.441 24.436 30.081 1.00 35.84 333 SER A CA 1
ATOM 2555 C C . SER A 1 333 ? -26.238 25.798 29.407 1.00 35.84 333 SER A C 1
ATOM 2557 O O . SER A 1 333 ? -26.776 26.813 29.847 1.00 35.84 333 SER A O 1
ATOM 2559 N N . MET A 1 334 ? -25.488 25.835 28.310 1.00 36.69 334 MET A N 1
ATOM 2560 C CA . MET A 1 334 ? -25.607 26.894 27.317 1.00 36.69 334 MET A CA 1
ATOM 2561 C C . MET A 1 334 ? -26.455 26.363 26.170 1.00 36.69 334 MET A C 1
ATOM 2563 O O . MET A 1 334 ? -25.991 25.633 25.300 1.00 36.69 334 MET A O 1
ATOM 2567 N N . LEU A 1 335 ? -27.738 26.718 26.263 1.00 38.44 335 LEU A N 1
ATOM 2568 C CA . LEU A 1 335 ? -28.747 26.811 25.210 1.00 38.44 335 LEU A CA 1
ATOM 2569 C C . LEU A 1 335 ? -28.261 26.368 23.824 1.00 38.44 335 LEU A C 1
ATOM 2571 O O . LEU A 1 335 ? -27.515 27.073 23.143 1.00 38.44 335 LEU A O 1
ATOM 2575 N N . SER A 1 336 ? -28.778 25.224 23.379 1.00 35.88 336 SER A N 1
ATOM 2576 C CA . SER A 1 336 ? -28.663 24.752 22.006 1.00 35.88 336 SER A CA 1
ATOM 2577 C C . SER A 1 336 ? -29.222 25.801 21.036 1.00 35.88 336 SER A C 1
ATOM 2579 O O . SER A 1 336 ? -30.430 25.859 20.784 1.00 35.88 336 SER A O 1
ATOM 2581 N N . LYS A 1 337 ? -28.356 26.623 20.439 1.00 32.47 337 LYS A N 1
ATOM 2582 C CA . LYS A 1 337 ? -28.696 27.285 19.180 1.00 32.47 337 LYS A CA 1
ATOM 2583 C C . LYS A 1 337 ? -28.756 26.192 18.120 1.00 32.47 337 LYS A C 1
ATOM 2585 O O . LYS A 1 337 ? -27.728 25.639 17.737 1.00 32.47 337 LYS A O 1
ATOM 2590 N N . LYS A 1 338 ? -29.974 25.871 17.669 1.00 34.62 338 LYS A N 1
ATOM 2591 C CA . LYS A 1 338 ? -30.213 25.146 16.417 1.00 34.62 338 LYS A CA 1
ATOM 2592 C C . LYS A 1 338 ? -29.338 25.787 15.341 1.00 34.62 338 LYS A C 1
ATOM 2594 O O . LYS A 1 338 ? -29.593 26.923 14.944 1.00 34.62 338 LYS A O 1
ATOM 2599 N N . VAL A 1 339 ? -28.319 25.069 14.879 1.00 36.22 339 VAL A N 1
ATOM 2600 C CA . VAL A 1 339 ? -27.686 25.377 13.600 1.00 36.22 339 VAL A CA 1
ATOM 2601 C C . VAL A 1 339 ? -28.749 25.062 12.556 1.00 36.22 339 VAL A C 1
ATOM 2603 O O . VAL A 1 339 ? -29.042 23.904 12.270 1.00 36.22 339 VAL A O 1
ATOM 2606 N N . LEU A 1 340 ? -29.420 26.114 12.095 1.00 34.72 340 LEU A N 1
ATOM 2607 C CA . LEU A 1 340 ? -30.265 26.075 10.916 1.00 34.72 340 LEU A CA 1
ATOM 2608 C C . LEU A 1 340 ? -29.394 25.579 9.762 1.00 34.72 340 LEU A C 1
ATOM 2610 O O . LEU A 1 340 ? -28.376 26.187 9.442 1.00 34.72 340 LEU A O 1
ATOM 2614 N N . ILE A 1 341 ? -29.791 24.450 9.180 1.00 43.53 341 ILE A N 1
ATOM 2615 C CA . ILE A 1 341 ? -29.352 24.044 7.849 1.00 43.53 341 ILE A CA 1
ATOM 2616 C C . ILE A 1 341 ? -29.662 25.228 6.933 1.00 43.53 341 ILE A C 1
ATOM 2618 O O . ILE A 1 341 ? -30.810 25.671 6.888 1.00 43.53 341 ILE A O 1
ATOM 2622 N N . ASP A 1 342 ? -28.638 25.765 6.273 1.00 42.88 342 ASP A N 1
ATOM 2623 C CA . ASP A 1 342 ? -28.790 26.836 5.292 1.00 42.88 342 ASP A CA 1
ATOM 2624 C C . ASP A 1 342 ? -29.784 26.371 4.206 1.00 42.88 342 ASP A C 1
ATOM 2626 O O . ASP A 1 342 ? -29.481 25.425 3.469 1.00 42.88 342 ASP A O 1
ATOM 2630 N N . PRO A 1 343 ? -30.975 26.992 4.084 1.00 39.75 343 PRO A N 1
ATOM 2631 C CA . PRO A 1 343 ? -31.959 26.622 3.069 1.00 39.75 343 PRO A CA 1
ATOM 2632 C C . PRO A 1 343 ? -31.470 26.900 1.634 1.00 39.75 343 PRO A C 1
ATOM 2634 O O . PRO A 1 343 ? -32.146 26.533 0.672 1.00 39.75 343 PRO A O 1
ATOM 2637 N N . GLY A 1 344 ? -30.312 27.555 1.474 1.00 36.59 344 GLY A N 1
ATOM 2638 C CA . GLY A 1 344 ? -29.686 27.898 0.201 1.00 36.59 344 GLY A CA 1
ATOM 2639 C C . GLY A 1 344 ? -28.721 26.855 -0.376 1.00 36.59 344 GLY A C 1
ATOM 2640 O O . GLY A 1 344 ? -28.232 27.066 -1.489 1.00 36.59 344 GLY A O 1
ATOM 2641 N N . GLN A 1 345 ? -28.443 25.731 0.303 1.00 43.44 345 GLN A N 1
ATOM 2642 C CA . GLN A 1 345 ? -27.534 24.705 -0.230 1.00 43.44 345 GLN A CA 1
ATOM 2643 C C . GLN A 1 345 ? -28.175 23.940 -1.406 1.00 43.44 345 GLN A C 1
ATOM 2645 O O . GLN A 1 345 ? -28.806 22.897 -1.246 1.00 43.44 345 GLN A O 1
ATOM 2650 N N . LYS A 1 346 ? -27.998 24.464 -2.626 1.00 40.12 346 LYS A N 1
ATOM 2651 C CA . LYS A 1 346 ? -28.504 23.865 -3.877 1.00 40.12 346 LYS A CA 1
ATOM 2652 C C . LYS A 1 346 ? -27.620 22.745 -4.441 1.00 40.12 346 LYS A C 1
ATOM 2654 O O . LYS A 1 346 ? -28.042 22.041 -5.355 1.00 40.12 346 LYS A O 1
ATOM 2659 N N . THR A 1 347 ? -26.417 22.540 -3.908 1.00 41.19 347 THR A N 1
ATOM 2660 C CA . THR A 1 347 ? -25.516 21.461 -4.332 1.00 41.19 347 THR A CA 1
ATOM 2661 C C . THR A 1 347 ? -25.792 20.191 -3.539 1.00 41.19 347 THR A C 1
ATOM 2663 O O . THR A 1 347 ? -25.303 19.990 -2.427 1.00 41.19 347 THR A O 1
ATOM 2666 N N . LYS A 1 348 ? -26.569 19.294 -4.151 1.00 43.66 348 LYS A N 1
ATOM 2667 C CA . LYS A 1 348 ? -26.650 17.893 -3.724 1.00 43.66 348 LYS A CA 1
ATOM 2668 C C . LYS A 1 348 ? -25.277 17.242 -3.903 1.00 43.66 348 LYS A C 1
ATOM 2670 O O . LYS A 1 348 ? -24.554 17.595 -4.835 1.00 43.66 348 LYS A O 1
ATOM 2675 N N . ILE A 1 349 ? -24.931 16.258 -3.075 1.00 46.41 349 ILE A N 1
ATOM 2676 C CA . ILE A 1 349 ? -23.683 15.484 -3.222 1.00 46.41 349 ILE A CA 1
ATOM 2677 C C . ILE A 1 349 ? -23.542 14.886 -4.640 1.00 46.41 349 ILE A C 1
ATOM 2679 O O . ILE A 1 349 ? -22.441 14.788 -5.164 1.00 46.41 349 ILE A O 1
ATOM 2683 N N . THR A 1 350 ? -24.675 14.625 -5.307 1.00 45.62 350 THR A N 1
ATOM 2684 C CA . THR A 1 350 ? -24.796 14.180 -6.705 1.00 45.62 350 THR A CA 1
ATOM 2685 C C . THR A 1 350 ? -24.209 15.154 -7.732 1.00 45.62 350 THR A C 1
ATOM 2687 O O . THR A 1 350 ? -23.787 14.725 -8.797 1.00 45.62 350 THR A O 1
ATOM 2690 N N . SER A 1 351 ? -24.136 16.453 -7.423 1.00 40.69 351 SER A N 1
ATOM 2691 C CA . SER A 1 351 ? -23.627 17.493 -8.340 1.00 40.69 351 SER A CA 1
ATOM 2692 C C . SER A 1 351 ? -22.124 17.359 -8.614 1.00 40.69 351 SER A C 1
ATOM 2694 O O . SER A 1 351 ? -21.625 17.906 -9.588 1.00 40.69 351 SER A O 1
ATOM 2696 N N . PHE A 1 352 ? -21.403 16.632 -7.755 1.00 46.97 352 PHE A N 1
ATOM 2697 C CA . PHE A 1 352 ? -19.974 16.345 -7.909 1.00 46.97 352 PHE A CA 1
ATOM 2698 C C . PHE A 1 352 ? -19.698 15.038 -8.673 1.00 46.97 352 PHE A C 1
ATOM 2700 O O . PHE A 1 352 ? -18.535 14.702 -8.885 1.00 46.97 352 PHE A O 1
ATOM 2707 N N . PHE A 1 353 ? -20.745 14.308 -9.079 1.00 50.19 353 PHE A N 1
ATOM 2708 C CA . PHE A 1 353 ? -20.649 13.007 -9.754 1.00 50.19 353 PHE A CA 1
ATOM 2709 C C . PHE A 1 353 ? -21.163 13.017 -11.200 1.00 50.19 353 PHE A C 1
ATOM 2711 O O . PHE A 1 353 ? -21.255 11.957 -11.816 1.00 50.19 353 PHE A O 1
ATOM 2718 N N . SER A 1 354 ? -21.467 14.186 -11.771 1.00 33.31 354 SER A N 1
ATOM 2719 C CA . SER A 1 354 ? -21.710 14.274 -13.212 1.00 33.31 354 SER A CA 1
ATOM 2720 C C . SER A 1 354 ? -20.408 13.978 -13.969 1.00 33.31 354 SER A C 1
ATOM 2722 O O . SER A 1 354 ? -19.369 14.551 -13.622 1.00 33.31 354 SER A O 1
ATOM 2724 N N . PRO A 1 355 ? -20.427 13.118 -15.005 1.00 36.06 355 PRO A N 1
ATOM 2725 C CA . PRO A 1 355 ? -19.327 13.047 -15.957 1.00 36.06 355 PRO A CA 1
ATOM 2726 C C . PRO A 1 355 ? -19.065 14.453 -16.501 1.00 36.06 355 PRO A C 1
ATOM 2728 O O . PRO A 1 355 ? -20.013 15.198 -16.753 1.00 36.06 355 PRO A O 1
ATOM 2731 N N . ILE A 1 356 ? -17.796 14.826 -16.678 1.00 38.16 356 ILE A N 1
ATOM 2732 C CA . ILE A 1 356 ? -17.456 16.020 -17.456 1.00 38.16 356 ILE A CA 1
ATOM 2733 C C . ILE A 1 356 ? -17.917 15.714 -18.879 1.00 38.16 356 ILE A C 1
ATOM 2735 O O . ILE A 1 356 ? -17.255 14.975 -19.602 1.00 38.16 356 ILE A O 1
ATOM 2739 N N . GLN A 1 357 ? -19.103 16.192 -19.231 1.00 32.41 357 GLN A N 1
ATOM 2740 C CA . GLN A 1 357 ? -19.588 16.159 -20.594 1.00 32.41 357 GLN A CA 1
ATOM 2741 C C . GLN A 1 357 ? -18.874 17.305 -21.303 1.00 32.41 357 GLN A C 1
ATOM 2743 O O . GLN A 1 357 ? -19.026 18.467 -20.921 1.00 32.41 357 GLN A O 1
ATOM 2748 N N . ASP A 1 358 ? -17.995 16.947 -22.236 1.00 34.47 358 ASP A N 1
ATOM 2749 C CA . ASP A 1 358 ? -17.268 17.897 -23.063 1.00 34.47 358 ASP A CA 1
ATOM 2750 C C . ASP A 1 358 ? -18.258 18.865 -23.721 1.00 34.47 358 ASP A C 1
ATOM 2752 O O . ASP A 1 358 ? -19.250 18.453 -24.324 1.00 34.47 358 ASP A O 1
ATOM 2756 N N . VAL A 1 359 ? -17.978 20.162 -23.593 1.00 31.47 359 VAL A N 1
ATOM 2757 C CA . VAL A 1 359 ? -18.610 21.199 -24.409 1.00 31.47 359 VAL A CA 1
ATOM 2758 C C . VAL A 1 359 ? -18.007 21.067 -25.804 1.00 31.47 359 VAL A C 1
ATOM 2760 O O . VAL A 1 359 ? -16.891 21.519 -26.058 1.00 31.47 359 VAL A O 1
ATOM 2763 N N . ILE A 1 360 ? -18.731 20.384 -26.683 1.00 35.03 360 ILE A N 1
ATOM 2764 C CA . ILE A 1 360 ? -18.584 20.466 -28.134 1.00 35.03 360 ILE A CA 1
ATOM 2765 C C . ILE A 1 360 ? -19.867 21.142 -28.641 1.00 35.03 360 ILE A C 1
ATOM 2767 O O . ILE A 1 360 ? -20.943 20.785 -28.172 1.00 35.03 360 ILE A O 1
ATOM 2771 N N . GLU A 1 361 ? -19.698 22.081 -29.584 1.00 26.64 361 GLU A N 1
ATOM 2772 C CA . GLU A 1 361 ? -20.683 23.009 -30.193 1.00 26.64 361 GLU A CA 1
ATOM 2773 C C . GLU A 1 361 ? -20.887 24.295 -29.360 1.00 26.64 361 GLU A C 1
ATOM 2775 O O . GLU A 1 361 ? -21.140 24.235 -28.167 1.00 26.64 361 GLU A O 1
ATOM 2780 N N . GLU A 1 362 ? -20.693 25.523 -29.854 1.00 28.31 362 GLU A N 1
ATOM 2781 C CA . GLU A 1 362 ? -20.880 26.084 -31.196 1.00 28.31 362 GLU A CA 1
ATOM 2782 C C . GLU A 1 362 ? -19.869 27.219 -31.473 1.00 28.31 362 GLU A C 1
ATOM 2784 O O . GLU A 1 362 ? -19.756 28.154 -30.686 1.00 28.31 362 GLU A O 1
ATOM 2789 N N . THR A 1 363 ? -19.215 27.203 -32.637 1.00 29.28 363 THR A N 1
ATOM 2790 C CA . THR A 1 363 ? -18.903 28.427 -33.404 1.00 29.28 363 THR A CA 1
ATOM 2791 C C . THR A 1 363 ? -18.842 28.080 -34.892 1.00 29.28 363 THR A C 1
ATOM 2793 O O . THR A 1 363 ? -17.786 27.918 -35.500 1.00 29.28 363 THR A O 1
ATOM 2796 N N . CYS A 1 364 ? -20.021 27.954 -35.495 1.00 29.36 364 CYS A N 1
ATOM 2797 C CA . CYS A 1 364 ? -20.216 28.187 -36.920 1.00 29.36 364 CYS A CA 1
ATOM 2798 C C . CYS A 1 364 ? -21.354 29.199 -37.094 1.00 29.36 364 CYS A C 1
ATOM 2800 O O . CYS A 1 364 ? -22.421 29.042 -36.506 1.00 29.36 364 CYS A O 1
ATOM 2802 N N . SER A 1 365 ? -21.098 30.196 -37.948 1.00 26.91 365 SER A N 1
ATOM 2803 C CA . SER A 1 365 ? -21.908 31.389 -38.255 1.00 26.91 365 SER A CA 1
ATOM 2804 C C . SER A 1 365 ? -21.884 32.448 -37.139 1.00 26.91 365 SER A C 1
ATOM 2806 O O . SER A 1 365 ? -22.099 32.130 -35.980 1.00 26.91 365 SER A O 1
ATOM 2808 N N . ALA A 1 366 ? -21.584 33.725 -37.363 1.00 29.47 366 ALA A N 1
ATOM 2809 C CA . ALA A 1 366 ? -21.498 34.571 -38.556 1.00 29.47 366 ALA A CA 1
ATOM 2810 C C . ALA A 1 366 ? -20.634 35.814 -38.150 1.00 29.47 366 ALA A C 1
ATOM 2812 O O . ALA A 1 366 ? -20.430 36.015 -36.955 1.00 29.47 366 ALA A O 1
ATOM 2813 N N . LEU A 1 367 ? -20.017 36.665 -38.973 1.00 31.61 367 LEU A N 1
ATOM 2814 C CA . LEU A 1 367 ? -20.338 37.292 -40.255 1.00 31.61 367 LEU A CA 1
ATOM 2815 C C . LEU A 1 367 ? -19.038 37.893 -40.845 1.00 31.61 367 LEU A C 1
ATOM 2817 O O . LEU A 1 367 ? -18.156 38.271 -40.074 1.00 31.61 367 LEU A O 1
ATOM 2821 N N . ASP A 1 368 ? -19.047 38.028 -42.174 1.00 34.72 368 ASP A N 1
ATOM 2822 C CA . ASP A 1 368 ? -18.288 38.938 -43.062 1.00 34.72 368 ASP A CA 1
ATOM 2823 C C . ASP A 1 368 ? -16.761 38.811 -43.224 1.00 34.72 368 ASP A C 1
ATOM 2825 O O . ASP A 1 368 ? -15.983 39.180 -42.315 1.00 34.72 368 ASP A O 1
#

Sequence (368 aa):
MPGKSSSIFQEDEREKMEAHGATRIIIMDQGSRGGPSIISAISKLGDNVHTLIIDHHESDAFPTDALVVSACHSSPVATSSLLTYLVCLPLHESVREACAVSALLGVFGDLGPSAVKWGESPWLAHLGDVMKRVTKKALLEAVSMMNASRRTAEYQVYDAWEIILHARSLKDISTNRKFLVARESVNAEVERCTHTAPAFSRDGRVALLRIHSGYQVHPVIAIRWAGHLRARNLQLVMVANSGYHPSGVHTNFSCRIVAGLRKMSDTERPNLIEILNEYASKVTDAKFLERVGGDFAKGHKEATGGIILTSDFENFVKAMEIGIKPDTTESNSMLSKKVLIDPGQKTKITSFFSPIQDVIEETCSALD

Radius of gyration: 23.27 Å; chains: 1; bounding box: 56×66×77 Å

InterPro domains:
  IPR038763 DHH phosphoesterase superfamily [SSF64182] (15-321)
  IPR051673 Single-stranded-DNA-specific exonuclease RecJ [PTHR30255] (11-332)

Organism: NCBI:txid167371

pLDDT: mean 87.9, std 18.31, range [26.64, 98.81]